Protein AF-A0A9E2A956-F1 (afdb_monomer)

Nearest PDB structures (foldseek):
  8fq9-assembly1_A  TM=7.906E-01  e=1.614E-04  Salmonella enterica subsp. enterica serovar Typhimurium
  8ju0-assembly1_A  TM=8.296E-01  e=1.662E-01  Homo sapiens
  9b1o-assembly1_A  TM=8.097E-01  e=1.939E-01  Homo sapiens
  8bvs-assembly1_A  TM=6.251E-01  e=6.592E-02  Rattus norvegicus
  8sc3-assembly1_A  TM=6.807E-01  e=2.640E-01  Homo sapiens

pLDDT: mean 85.3, std 4.68, range [61.66, 94.44]

Secondary structure (DSSP, 8-state):
-HHHHHHHHHHHHHHHHHHHS-HHHHHHHHHHHHHHHHHHHHHS-TT-HHHHHHHHHHHHHHHTTHHHHHHHHHHHHHHHHHHHHSS--HHHHHHHHHHHHHHHHHHHHHHHHHHHHHTT--TTSPPPHHHHHHHHHHHTHHHHHHHHHHHHHHHT----HHHHHHHHHHHHHHHH-

Solvent-accessible surface area (backbone atoms only — not comparable to full-atom values): 9491 Å² total; per-residue (Å²): 108,75,40,60,60,29,18,52,54,21,38,69,43,35,63,63,51,54,77,79,37,58,68,66,63,47,50,36,51,37,35,51,51,34,25,49,34,30,50,51,58,65,72,52,63,89,87,44,60,70,58,55,52,52,45,44,30,52,30,30,21,45,49,30,31,48,63,64,50,53,54,51,51,52,50,53,51,29,52,52,49,21,61,75,66,76,45,92,48,44,69,63,44,53,50,52,52,52,47,53,51,53,50,50,51,53,53,50,54,50,50,53,52,53,50,40,54,75,31,64,56,56,88,99,54,89,70,49,76,60,22,51,50,44,52,53,39,58,73,14,55,53,55,23,53,53,30,50,54,49,33,57,56,52,64,72,61,81,85,48,75,65,59,50,53,51,48,53,51,56,49,52,54,65,74,73,109

Mean predicted aligned error: 6.62 Å

Radius of gyration: 20.07 Å; Cα contacts (8 Å, |Δi|>4): 148; chains: 1; bounding box: 53×31×56 Å

Foldseek 3Di:
DLLVVLLVVLLVCLVVCVVPDWLLVLLLVLLLVLLVLLQVLLVDDPVCPVVNVVSSSSNSSSCNNNVVSVVVVLVLVQLVVCLVVVDNCSVVSVVVVVVVVVVCVVVLVVVLVVLLVVQVPDPPDDHDPSSVVSVSCSRGVVSSVVSNVVSVVSVPDDCTPVNSVVSVVVVVVVVVD

Sequence (177 aa):
SLGLMTMVGGIALTKTLCDYFEKRSLLITLTILNAITMAAFYITPPDQYWLMVLINCIGTFVIGPTPALVWAMYADCADYGEWKSGRRITALTFSSLQFAQKLGLAVGAGLAGVILGLFGFIANEIQTATSLAGIRFMFSVMPAVLAVLGAVSIFFYRIDSDTIRQFEQELQERHSA

Structure (mmCIF, N/CA/C/O backbone):
data_AF-A0A9E2A956-F1
#
_entry.id   AF-A0A9E2A956-F1
#
loop_
_atom_site.group_PDB
_atom_site.id
_atom_site.type_symbol
_atom_site.label_atom_id
_atom_site.label_alt_id
_atom_site.label_comp_id
_atom_site.label_asym_id
_atom_site.label_entity_id
_atom_site.label_seq_id
_atom_site.pdbx_PDB_ins_code
_atom_site.Cartn_x
_atom_site.Cartn_y
_atom_site.Cartn_z
_atom_site.occupancy
_atom_site.B_iso_or_equiv
_atom_site.auth_seq_id
_atom_site.auth_comp_id
_atom_site.auth_asym_id
_atom_site.auth_atom_id
_atom_site.pdbx_PDB_model_num
ATOM 1 N N . SER A 1 1 ? 11.512 18.260 -4.897 1.00 67.06 1 SER A N 1
ATOM 2 C CA . SER A 1 1 ? 11.307 17.899 -6.317 1.00 67.06 1 SER A CA 1
ATOM 3 C C . SER A 1 1 ? 9.824 18.019 -6.649 1.00 67.06 1 SER A C 1
ATOM 5 O O . SER A 1 1 ? 9.004 17.896 -5.746 1.00 67.06 1 SER A O 1
ATOM 7 N N . LEU A 1 2 ? 9.469 18.282 -7.910 1.00 76.38 2 LEU A N 1
ATOM 8 C CA . LEU A 1 2 ? 8.086 18.514 -8.371 1.00 76.38 2 LEU A CA 1
ATOM 9 C C . LEU A 1 2 ? 7.099 17.391 -7.956 1.00 76.38 2 LEU A C 1
ATOM 11 O O . LEU A 1 2 ? 5.941 17.651 -7.633 1.00 76.38 2 LEU A O 1
ATOM 15 N N . GLY A 1 3 ? 7.586 16.148 -7.860 1.00 76.81 3 GLY A N 1
ATOM 16 C CA . GLY A 1 3 ? 6.830 14.992 -7.358 1.00 76.81 3 GLY A CA 1
ATOM 17 C C . GLY A 1 3 ? 6.388 15.096 -5.887 1.00 76.81 3 GLY A C 1
ATOM 18 O O . GLY A 1 3 ? 5.292 14.675 -5.536 1.00 76.81 3 GLY A O 1
ATOM 19 N N . LEU A 1 4 ? 7.182 15.723 -5.012 1.00 79.06 4 LEU A N 1
ATOM 20 C CA . LEU A 1 4 ? 6.789 15.909 -3.606 1.00 79.06 4 LEU A CA 1
ATOM 21 C C . LEU A 1 4 ? 5.649 16.927 -3.464 1.00 79.06 4 LEU A C 1
ATOM 23 O O . LEU A 1 4 ? 4.750 16.735 -2.654 1.00 79.06 4 LEU A O 1
ATOM 27 N N . MET A 1 5 ? 5.654 17.987 -4.277 1.00 83.81 5 MET A N 1
ATOM 28 C CA . MET A 1 5 ? 4.598 19.008 -4.246 1.00 83.81 5 MET A CA 1
ATOM 29 C C . MET A 1 5 ? 3.254 18.440 -4.720 1.00 83.81 5 MET A C 1
ATOM 31 O O . MET A 1 5 ? 2.212 18.725 -4.137 1.00 83.81 5 MET A O 1
ATOM 35 N N . THR A 1 6 ? 3.283 17.583 -5.741 1.00 83.81 6 THR A N 1
ATOM 36 C CA . THR A 1 6 ? 2.087 16.886 -6.240 1.00 83.81 6 THR A CA 1
ATOM 37 C C . THR A 1 6 ? 1.581 15.834 -5.257 1.00 83.81 6 THR A C 1
ATOM 39 O O . THR A 1 6 ? 0.375 15.737 -5.055 1.00 83.81 6 THR A O 1
ATOM 42 N N . MET A 1 7 ? 2.473 15.125 -4.557 1.00 86.50 7 MET A N 1
ATOM 43 C CA . MET A 1 7 ? 2.084 14.222 -3.469 1.00 86.50 7 MET A CA 1
ATOM 44 C C . MET A 1 7 ? 1.332 14.957 -2.353 1.00 86.50 7 MET A C 1
ATOM 46 O O . MET A 1 7 ? 0.299 14.475 -1.898 1.00 86.50 7 MET A O 1
ATOM 50 N N . VAL A 1 8 ? 1.801 16.143 -1.946 1.00 86.44 8 VAL A N 1
ATOM 51 C CA . VAL A 1 8 ? 1.102 16.983 -0.955 1.00 86.44 8 VAL A CA 1
ATOM 52 C C . VAL A 1 8 ? -0.283 17.401 -1.458 1.00 86.44 8 VAL A C 1
ATOM 54 O O . VAL A 1 8 ? -1.245 17.353 -0.695 1.00 86.44 8 VAL A O 1
ATOM 57 N N . GLY A 1 9 ? -0.410 17.740 -2.745 1.00 85.06 9 GLY A N 1
ATOM 58 C CA . GLY A 1 9 ? -1.709 18.001 -3.374 1.00 85.06 9 GLY A CA 1
ATOM 59 C C . GLY A 1 9 ? -2.655 16.797 -3.306 1.00 85.06 9 GLY A C 1
ATOM 60 O O . GLY A 1 9 ? -3.821 16.953 -2.951 1.00 85.06 9 GLY A O 1
ATOM 61 N N . GLY A 1 10 ? -2.141 15.592 -3.563 1.00 83.06 10 GLY A N 1
ATOM 62 C CA . GLY A 1 10 ? -2.892 14.346 -3.402 1.00 83.06 10 GLY A CA 1
ATOM 63 C C . GLY A 1 10 ? -3.334 14.122 -1.954 1.00 83.06 10 GLY A C 1
ATOM 64 O O . GLY A 1 10 ? -4.504 13.855 -1.700 1.00 83.06 10 GLY A O 1
ATOM 65 N N . ILE A 1 11 ? -2.434 14.325 -0.986 1.00 85.56 11 ILE A N 1
ATOM 66 C CA . ILE A 1 11 ? -2.749 14.216 0.448 1.00 85.56 11 ILE A CA 1
ATOM 67 C C . ILE A 1 11 ? -3.881 15.174 0.841 1.00 85.56 11 ILE A C 1
ATOM 69 O O . ILE A 1 11 ? -4.799 14.764 1.550 1.00 85.56 11 ILE A O 1
ATOM 73 N N . ALA A 1 12 ? -3.862 16.419 0.363 1.00 86.44 12 ALA A N 1
ATOM 74 C CA . ALA A 1 12 ? -4.904 17.401 0.669 1.00 86.44 12 ALA A CA 1
ATOM 75 C C . ALA A 1 12 ? -6.301 16.963 0.184 1.00 86.44 12 ALA A C 1
ATOM 77 O O . ALA A 1 12 ? -7.302 17.262 0.832 1.00 86.44 12 ALA A O 1
ATOM 78 N N . LEU A 1 13 ? -6.370 16.203 -0.913 1.00 86.00 13 LEU A N 1
ATOM 79 C CA . LEU A 1 13 ? -7.613 15.660 -1.470 1.00 86.00 13 LEU A CA 1
ATOM 80 C C . LEU A 1 13 ? -8.125 14.403 -0.761 1.00 86.00 13 LEU A C 1
ATOM 82 O O . LEU A 1 13 ? -9.251 13.987 -1.028 1.00 86.00 13 LEU A O 1
ATOM 86 N N . THR A 1 14 ? -7.347 13.816 0.153 1.00 85.56 14 THR A N 1
ATOM 87 C CA . THR A 1 14 ? -7.724 12.582 0.863 1.00 85.56 14 THR A CA 1
ATOM 88 C C . THR A 1 14 ? -9.083 12.716 1.538 1.00 85.56 14 THR A C 1
ATOM 90 O O . THR A 1 14 ? -9.925 11.842 1.374 1.00 85.56 14 THR A O 1
ATOM 93 N N . LYS A 1 15 ? -9.320 13.821 2.261 1.00 81.31 15 LYS A N 1
ATOM 94 C CA . LYS A 1 15 ? -10.581 14.029 2.985 1.00 81.31 15 LYS A CA 1
ATOM 95 C C . LYS A 1 15 ? -11.771 14.044 2.029 1.00 81.31 15 LYS A C 1
ATOM 97 O O . LYS A 1 15 ? -12.699 13.269 2.209 1.00 81.31 15 LYS A O 1
ATOM 102 N N . THR A 1 16 ? -11.689 14.856 0.976 1.00 83.25 16 THR A N 1
ATOM 103 C CA . THR A 1 16 ? -12.740 14.947 -0.038 1.00 83.25 16 THR A CA 1
ATOM 104 C C . THR A 1 16 ? -13.008 13.587 -0.671 1.00 83.25 16 THR A C 1
ATOM 106 O O . THR A 1 16 ? -14.155 13.192 -0.792 1.00 83.25 16 THR A O 1
ATOM 109 N N . LEU A 1 17 ? -11.971 12.830 -1.041 1.00 82.81 17 LEU A N 1
ATOM 110 C CA . LEU A 1 17 ? -12.152 11.504 -1.636 1.00 82.81 17 LEU A CA 1
ATOM 111 C C . LEU A 1 17 ? -12.824 10.515 -0.671 1.00 82.81 17 LEU A C 1
ATOM 113 O O . LEU A 1 17 ? -13.686 9.754 -1.103 1.00 82.81 17 LEU A O 1
ATOM 117 N N . CYS A 1 18 ? -12.479 10.547 0.617 1.00 82.06 18 CYS A N 1
ATOM 118 C CA . CYS A 1 18 ? -13.111 9.711 1.642 1.00 82.06 18 CYS A CA 1
ATOM 119 C C . CYS A 1 18 ? -14.584 10.062 1.901 1.00 82.06 18 CYS A C 1
ATOM 121 O O . CYS A 1 18 ? -15.336 9.186 2.313 1.00 82.06 18 CYS A O 1
ATOM 123 N N . ASP A 1 19 ? -15.000 11.309 1.666 1.00 82.06 19 ASP A N 1
ATOM 124 C CA . ASP A 1 19 ? -16.397 11.725 1.847 1.00 82.06 19 ASP A CA 1
ATOM 125 C C . ASP A 1 19 ? -17.315 11.162 0.739 1.00 82.06 19 ASP A C 1
ATOM 127 O O . ASP A 1 19 ? -18.511 10.982 0.962 1.00 82.06 19 ASP A O 1
ATOM 131 N N . TYR A 1 20 ? -16.764 10.862 -0.447 1.00 81.94 20 TYR A N 1
ATOM 132 C CA . TYR A 1 20 ? -17.522 10.344 -1.599 1.00 81.94 20 TYR A CA 1
ATOM 133 C C . TYR A 1 20 ? -17.322 8.846 -1.872 1.00 81.94 20 TYR A C 1
ATOM 135 O O . TYR A 1 20 ? -18.180 8.233 -2.508 1.00 81.94 20 TYR A O 1
ATOM 143 N N . PHE A 1 21 ? -16.209 8.249 -1.438 1.00 85.69 21 PHE A N 1
ATOM 144 C CA . PHE A 1 21 ? -15.863 6.856 -1.735 1.00 85.69 21 PHE A CA 1
ATOM 145 C C . PHE A 1 21 ? -15.564 6.052 -0.471 1.00 85.69 21 PHE A C 1
ATOM 147 O O . PHE A 1 21 ? -14.893 6.523 0.445 1.00 85.69 21 PHE A O 1
ATOM 154 N N . GLU A 1 22 ? -15.962 4.778 -0.468 1.00 86.12 22 GLU A N 1
ATOM 155 C CA . GLU A 1 22 ? -15.534 3.842 0.571 1.00 86.12 22 GLU A CA 1
ATOM 156 C C . GLU A 1 22 ? -14.012 3.662 0.563 1.00 86.12 22 GLU A C 1
ATOM 158 O O . GLU A 1 22 ? -13.407 3.451 -0.496 1.00 86.12 22 GLU A O 1
ATOM 163 N N . LYS A 1 23 ? -13.405 3.643 1.759 1.00 85.81 23 LYS A N 1
ATOM 164 C CA . LYS A 1 23 ? -11.954 3.477 1.967 1.00 85.81 23 LYS A CA 1
ATOM 165 C C . LYS A 1 23 ? -11.381 2.317 1.140 1.00 85.81 23 LYS A C 1
ATOM 167 O O . LYS A 1 23 ? -10.356 2.476 0.480 1.00 85.81 23 LYS A O 1
ATOM 172 N N . ARG A 1 24 ? -12.076 1.170 1.119 1.00 86.75 24 ARG A N 1
ATOM 173 C CA . ARG A 1 24 ? -11.695 -0.028 0.349 1.00 86.75 24 ARG A CA 1
ATOM 174 C C . ARG A 1 24 ? -11.643 0.238 -1.156 1.00 86.75 24 ARG A C 1
ATOM 176 O O . ARG A 1 24 ? -10.627 -0.037 -1.790 1.00 86.75 24 ARG A O 1
ATOM 183 N N . SER A 1 25 ? -12.735 0.745 -1.729 1.00 86.44 25 SER A N 1
ATOM 184 C CA . SER A 1 25 ? -12.846 0.995 -3.173 1.00 86.44 25 SER A CA 1
ATOM 185 C C . SER A 1 25 ? -11.847 2.060 -3.632 1.00 86.44 25 SER A C 1
ATOM 187 O O . SER A 1 25 ? -11.166 1.902 -4.651 1.00 86.44 25 SER A O 1
ATOM 189 N N . LEU A 1 26 ? -11.685 3.108 -2.822 1.00 89.25 26 LEU A N 1
ATOM 190 C CA . LEU A 1 26 ? -10.729 4.177 -3.063 1.00 89.25 26 LEU A CA 1
ATOM 191 C C . LEU A 1 26 ? -9.290 3.652 -3.055 1.00 89.25 26 LEU A C 1
ATOM 193 O O . LEU A 1 26 ? -8.539 3.918 -3.991 1.00 89.25 26 LEU A O 1
ATOM 197 N N . LEU A 1 27 ? -8.913 2.847 -2.058 1.00 89.25 27 LEU A N 1
ATOM 198 C CA . LEU A 1 27 ? -7.563 2.294 -1.962 1.00 89.25 27 LEU A CA 1
ATOM 199 C C . LEU A 1 27 ? -7.237 1.349 -3.131 1.00 89.25 27 LEU A C 1
ATOM 201 O O . LEU A 1 27 ? -6.136 1.418 -3.681 1.00 89.25 27 LEU A O 1
ATOM 205 N N . ILE A 1 28 ? -8.191 0.509 -3.555 1.00 88.06 28 ILE A N 1
ATOM 206 C CA . ILE A 1 28 ? -8.037 -0.356 -4.738 1.00 88.06 28 ILE A CA 1
ATOM 207 C C . ILE A 1 28 ? -7.815 0.497 -5.990 1.00 88.06 28 ILE A C 1
ATOM 209 O O . ILE A 1 28 ? -6.870 0.254 -6.741 1.00 88.06 28 ILE A O 1
ATOM 213 N N . THR A 1 29 ? -8.642 1.525 -6.189 1.00 89.06 29 THR A N 1
ATOM 214 C CA . THR A 1 29 ? -8.562 2.409 -7.359 1.00 89.06 29 THR A CA 1
ATOM 215 C C . THR A 1 29 ? -7.229 3.150 -7.411 1.00 89.06 29 THR A C 1
ATOM 217 O O . THR A 1 29 ? -6.574 3.152 -8.451 1.00 89.06 29 THR A O 1
ATOM 220 N N . LEU A 1 30 ? -6.779 3.720 -6.289 1.00 89.38 30 LEU A N 1
ATOM 221 C CA . LEU A 1 30 ? -5.493 4.419 -6.202 1.00 89.38 30 LEU A CA 1
ATOM 222 C C . LEU A 1 30 ? -4.312 3.473 -6.454 1.00 89.38 30 LEU A C 1
ATOM 224 O O . LEU A 1 30 ? -3.382 3.823 -7.178 1.00 89.38 30 LEU A O 1
ATOM 228 N N . THR A 1 31 ? -4.366 2.253 -5.918 1.00 87.12 31 THR A N 1
ATOM 229 C CA . THR A 1 31 ? -3.302 1.254 -6.097 1.00 87.12 31 THR A CA 1
ATOM 230 C C . THR A 1 31 ? -3.212 0.779 -7.549 1.00 87.12 31 THR A C 1
ATOM 232 O O . THR A 1 31 ? -2.113 0.684 -8.098 1.00 87.12 31 THR A O 1
ATOM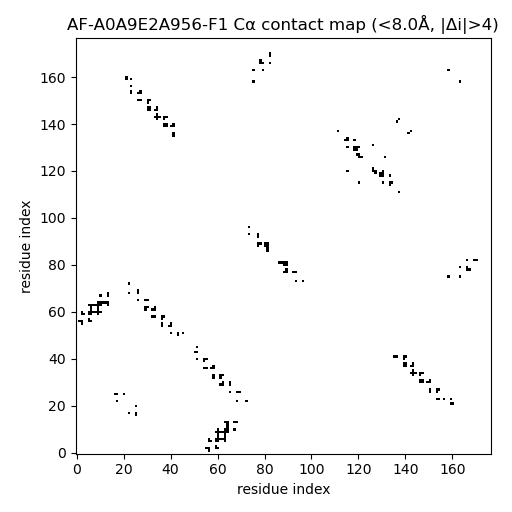 235 N N . ILE A 1 32 ? -4.352 0.535 -8.205 1.00 88.44 32 ILE A N 1
ATOM 236 C CA . ILE A 1 32 ? -4.403 0.165 -9.628 1.00 88.44 32 ILE A CA 1
ATOM 237 C C . ILE A 1 32 ? -3.940 1.329 -10.504 1.00 88.44 32 ILE A C 1
ATOM 239 O O . ILE A 1 32 ? -3.131 1.131 -11.408 1.00 88.44 32 ILE A O 1
ATOM 243 N N . LEU A 1 33 ? -4.395 2.550 -10.222 1.00 88.81 33 LEU A N 1
ATOM 244 C CA . LEU A 1 33 ? -3.981 3.734 -10.969 1.00 88.81 33 LEU A CA 1
ATOM 245 C C . LEU A 1 33 ? -2.470 3.977 -10.836 1.00 88.81 33 LEU A C 1
ATOM 247 O O . LEU A 1 33 ? -1.815 4.299 -11.824 1.00 88.81 33 LEU A O 1
ATOM 251 N N . ASN A 1 34 ? -1.894 3.726 -9.658 1.00 87.44 34 ASN A N 1
ATOM 252 C CA . ASN A 1 34 ? -0.447 3.749 -9.464 1.00 87.44 34 ASN A CA 1
ATOM 253 C C . ASN A 1 34 ? 0.280 2.626 -10.232 1.00 87.44 34 ASN A C 1
ATOM 255 O O . ASN A 1 34 ? 1.352 2.846 -10.789 1.00 87.44 34 ASN A O 1
ATOM 259 N N . ALA A 1 35 ? -0.289 1.422 -10.319 1.00 85.31 35 ALA A N 1
ATOM 260 C CA . ALA A 1 35 ? 0.283 0.363 -11.154 1.00 85.31 35 ALA A CA 1
ATOM 261 C C . ALA A 1 35 ? 0.296 0.763 -12.643 1.00 85.31 35 ALA A C 1
ATOM 263 O O . ALA A 1 35 ? 1.277 0.508 -13.345 1.00 85.31 35 ALA A O 1
ATOM 264 N N . ILE A 1 36 ? -0.751 1.451 -13.111 1.00 86.62 36 ILE A N 1
ATOM 265 C CA . ILE A 1 36 ? -0.840 1.980 -14.479 1.00 86.62 36 ILE A CA 1
ATOM 266 C C . ILE A 1 36 ? 0.216 3.064 -14.719 1.00 86.62 36 ILE A C 1
ATOM 268 O O . ILE A 1 36 ? 0.875 3.033 -15.756 1.00 86.62 36 ILE A O 1
ATOM 272 N N . THR A 1 37 ? 0.430 3.997 -13.785 1.00 85.25 37 THR A N 1
ATOM 273 C CA . THR A 1 37 ? 1.475 5.026 -13.950 1.00 85.25 37 THR A CA 1
ATOM 274 C C . THR A 1 37 ? 2.879 4.421 -13.963 1.00 85.25 37 THR A C 1
ATOM 276 O O . THR A 1 37 ? 3.707 4.845 -14.768 1.00 85.25 37 THR A O 1
ATOM 279 N N . MET A 1 38 ? 3.141 3.385 -13.159 1.00 83.00 38 MET A N 1
ATOM 280 C CA . MET A 1 38 ? 4.406 2.635 -13.198 1.00 83.00 38 MET A CA 1
ATOM 281 C C . MET A 1 38 ? 4.603 1.891 -14.528 1.00 83.00 38 MET A C 1
ATOM 283 O O . MET A 1 38 ? 5.702 1.897 -15.084 1.00 83.00 38 MET A O 1
ATOM 287 N N . ALA A 1 39 ? 3.544 1.292 -15.081 1.00 82.38 39 ALA A N 1
ATOM 288 C CA . ALA A 1 39 ? 3.589 0.651 -16.396 1.00 82.38 39 ALA A CA 1
ATOM 289 C C . ALA A 1 39 ? 3.791 1.673 -17.531 1.00 82.38 39 ALA A C 1
ATOM 291 O O . ALA A 1 39 ? 4.599 1.449 -18.431 1.00 82.38 39 ALA A O 1
ATOM 292 N N . ALA A 1 40 ? 3.125 2.828 -17.464 1.00 81.62 40 ALA A N 1
ATOM 293 C CA . ALA A 1 40 ? 3.312 3.925 -18.413 1.00 81.62 40 ALA A CA 1
ATOM 294 C C . ALA A 1 40 ? 4.749 4.470 -18.376 1.00 81.62 40 ALA A C 1
ATOM 296 O O . ALA A 1 40 ? 5.334 4.758 -19.421 1.00 81.62 40 ALA A O 1
ATOM 297 N N . PHE A 1 41 ? 5.353 4.541 -17.187 1.00 78.25 41 PHE A N 1
ATOM 298 C CA . PHE A 1 41 ? 6.751 4.935 -17.027 1.00 78.25 41 PHE A CA 1
ATOM 299 C C . PHE A 1 41 ? 7.721 3.955 -17.709 1.00 78.25 41 PHE A C 1
ATOM 301 O O . PHE A 1 41 ? 8.727 4.388 -18.260 1.00 78.25 41 PHE A O 1
ATOM 308 N N . TYR A 1 42 ? 7.409 2.653 -17.739 1.00 74.25 42 TYR A N 1
ATOM 309 C CA . TYR A 1 42 ? 8.231 1.643 -18.423 1.00 74.25 42 TYR A CA 1
ATOM 310 C C . TYR A 1 42 ? 8.235 1.792 -19.950 1.00 74.25 42 TYR A C 1
ATOM 312 O O . TYR A 1 42 ? 9.261 1.576 -20.591 1.00 74.25 42 TYR A O 1
ATOM 320 N N . ILE A 1 43 ? 7.088 2.155 -20.529 1.00 76.06 43 ILE A N 1
ATOM 321 C CA . ILE A 1 43 ? 6.903 2.277 -21.984 1.00 76.06 43 ILE A CA 1
ATOM 322 C C . ILE A 1 43 ? 7.453 3.618 -22.503 1.00 76.06 43 ILE A C 1
ATOM 324 O O . ILE A 1 43 ? 7.741 3.750 -23.691 1.00 76.06 43 ILE A O 1
ATOM 328 N N . THR A 1 44 ? 7.621 4.611 -21.625 1.00 74.94 44 THR A N 1
ATOM 329 C CA . THR A 1 44 ? 8.024 5.967 -22.012 1.00 74.94 44 THR A CA 1
ATOM 330 C C . THR A 1 44 ? 9.496 6.024 -22.451 1.00 74.94 44 THR A C 1
ATOM 332 O O . THR A 1 44 ? 10.386 5.694 -21.661 1.00 74.94 44 THR A O 1
ATOM 335 N N . PRO A 1 45 ? 9.778 6.473 -23.689 1.00 72.62 45 PRO A N 1
ATOM 336 C CA . PRO A 1 45 ? 11.136 6.640 -24.194 1.00 72.62 45 PRO A CA 1
ATOM 337 C C . PRO A 1 45 ? 11.986 7.631 -23.360 1.00 72.62 45 PRO A C 1
ATOM 339 O O . PRO A 1 45 ? 11.469 8.669 -22.935 1.00 72.62 45 PRO A O 1
ATOM 342 N N . PRO A 1 46 ? 13.289 7.360 -23.121 1.00 68.62 46 PRO A N 1
ATOM 343 C CA . PRO A 1 46 ? 14.148 8.208 -22.278 1.00 68.62 46 PRO A CA 1
ATOM 344 C C . PRO A 1 46 ? 14.424 9.618 -22.827 1.00 68.62 46 PRO A C 1
ATOM 346 O O . PRO A 1 46 ? 14.937 10.468 -22.103 1.00 68.62 46 PRO A O 1
ATOM 349 N N . ASP A 1 47 ? 14.139 9.863 -24.103 1.00 75.12 47 ASP A N 1
ATOM 350 C CA . ASP A 1 47 ? 14.323 11.137 -24.806 1.00 75.12 47 ASP A CA 1
ATOM 351 C C . ASP A 1 47 ? 13.245 12.176 -24.454 1.00 75.12 47 ASP A C 1
ATOM 353 O O . ASP A 1 47 ? 13.458 13.374 -24.645 1.00 75.12 47 ASP A O 1
ATOM 357 N N . GLN A 1 48 ? 12.116 11.758 -23.870 1.00 80.00 48 GLN A N 1
ATOM 358 C CA . GLN A 1 48 ? 11.009 12.650 -23.513 1.00 80.00 48 GLN A CA 1
ATOM 359 C C . GLN A 1 48 ? 10.979 12.993 -22.019 1.00 80.00 48 GLN A C 1
ATOM 361 O O . GLN A 1 48 ? 10.065 12.614 -21.283 1.00 80.00 48 GLN A O 1
ATOM 366 N N . TYR A 1 49 ? 11.954 13.790 -21.573 1.00 80.81 49 TYR A N 1
ATOM 367 C CA . TYR A 1 49 ? 12.079 14.212 -20.171 1.00 80.81 49 TYR A CA 1
ATOM 368 C C . TYR A 1 49 ? 10.778 14.791 -19.582 1.00 80.81 49 TYR A C 1
ATOM 370 O O . TYR A 1 49 ? 10.354 14.396 -18.496 1.00 80.81 49 TYR A O 1
ATOM 378 N N . TRP A 1 50 ? 10.097 15.689 -20.304 1.00 83.81 50 TRP A N 1
ATOM 379 C CA . TRP A 1 50 ? 8.870 16.321 -19.803 1.00 83.81 50 TRP A CA 1
ATOM 380 C C . TRP A 1 50 ? 7.698 15.350 -19.639 1.00 83.81 50 TRP A C 1
ATOM 382 O O . TRP A 1 50 ? 6.912 15.504 -18.705 1.00 83.81 50 TRP A O 1
ATOM 392 N N . LEU A 1 51 ? 7.606 14.322 -20.488 1.00 83.56 51 LEU A N 1
ATOM 393 C CA . LEU A 1 51 ? 6.580 13.290 -20.363 1.00 83.56 51 LEU A CA 1
ATOM 394 C C . LEU A 1 51 ? 6.827 12.422 -19.120 1.00 83.56 51 LEU A C 1
ATOM 396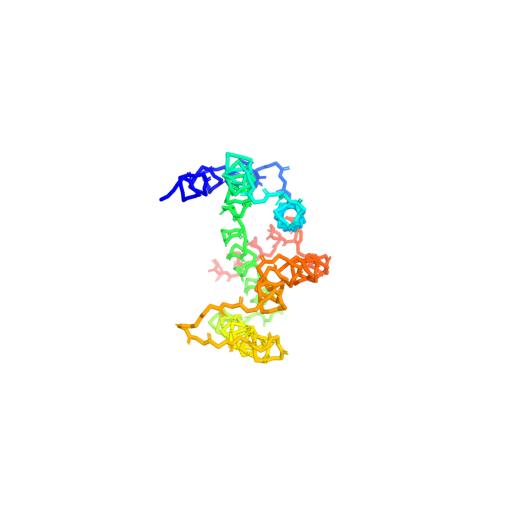 O O . LEU A 1 51 ? 5.894 12.140 -18.369 1.00 83.56 51 LEU A O 1
ATOM 400 N N . MET A 1 52 ? 8.088 12.075 -18.843 1.00 82.00 52 MET A N 1
ATOM 401 C CA . MET A 1 52 ? 8.465 11.339 -17.629 1.00 82.00 52 MET A CA 1
ATOM 402 C C . MET A 1 52 ? 8.150 12.137 -16.359 1.00 82.00 52 MET A C 1
ATOM 404 O O . MET A 1 52 ? 7.652 11.571 -15.385 1.00 82.00 52 MET A O 1
ATOM 408 N N . VAL A 1 53 ? 8.395 13.453 -16.372 1.00 84.19 53 VAL A N 1
ATOM 409 C CA . VAL A 1 53 ? 8.038 14.349 -15.260 1.00 84.19 53 VAL A CA 1
ATOM 410 C C . VAL A 1 53 ? 6.525 14.380 -15.051 1.00 84.19 53 VAL A C 1
ATOM 412 O O . VAL A 1 53 ? 6.074 14.255 -13.915 1.00 84.19 53 VAL A O 1
ATOM 415 N N . LEU A 1 54 ? 5.736 14.486 -16.124 1.00 86.12 54 LEU A N 1
ATOM 416 C CA . LEU A 1 54 ? 4.275 14.485 -16.035 1.00 86.12 54 LEU A CA 1
ATOM 417 C C . LEU A 1 54 ? 3.742 13.171 -15.444 1.00 86.12 54 LEU A C 1
ATOM 419 O O . LEU A 1 54 ? 2.950 13.200 -14.504 1.00 86.12 54 LEU A O 1
ATOM 423 N N . ILE A 1 55 ? 4.211 12.023 -15.943 1.00 85.69 55 ILE A N 1
ATOM 424 C CA . ILE A 1 55 ? 3.821 10.697 -15.432 1.00 85.69 55 ILE A CA 1
ATOM 425 C C . ILE A 1 55 ? 4.222 10.545 -13.964 1.00 85.69 55 ILE A C 1
ATOM 427 O O . ILE A 1 55 ? 3.432 10.046 -13.162 1.00 85.69 55 ILE A O 1
ATOM 431 N N . ASN A 1 56 ? 5.419 11.009 -13.590 1.00 85.94 56 ASN A N 1
ATOM 432 C CA . ASN A 1 56 ? 5.867 10.990 -12.202 1.00 85.94 56 ASN A CA 1
ATOM 433 C C . ASN A 1 56 ? 4.952 11.833 -11.308 1.00 85.94 56 ASN A C 1
ATOM 435 O O . ASN A 1 56 ? 4.521 11.337 -10.275 1.00 85.94 56 ASN A O 1
ATOM 439 N N . CYS A 1 57 ? 4.596 13.048 -11.734 1.00 86.69 57 CYS A N 1
ATOM 440 C CA . CYS A 1 57 ? 3.674 13.926 -11.017 1.00 86.69 57 CYS A CA 1
ATOM 441 C C . CYS A 1 57 ? 2.285 13.306 -10.830 1.00 86.69 57 CYS A C 1
ATOM 443 O O . CYS A 1 57 ? 1.709 13.417 -9.748 1.00 86.69 57 CYS A O 1
ATOM 445 N N . ILE A 1 58 ? 1.751 12.639 -11.856 1.00 87.19 58 ILE A N 1
ATOM 446 C CA . ILE A 1 58 ? 0.476 11.918 -11.753 1.00 87.19 58 ILE A CA 1
ATOM 447 C C . ILE A 1 58 ? 0.621 10.753 -10.766 1.00 87.19 58 ILE A C 1
ATOM 449 O O . ILE A 1 58 ? -0.203 10.604 -9.868 1.00 87.19 58 ILE A O 1
ATOM 453 N N . GLY A 1 59 ? 1.689 9.959 -10.874 1.00 85.75 59 GLY A N 1
ATOM 454 C CA . GLY A 1 59 ? 1.942 8.834 -9.972 1.00 85.75 59 GLY A CA 1
ATOM 455 C C . GLY A 1 59 ? 2.066 9.257 -8.506 1.00 85.75 59 GLY A C 1
ATOM 456 O O . GLY A 1 59 ? 1.407 8.684 -7.640 1.00 85.75 59 GLY A O 1
ATOM 457 N N . THR A 1 60 ? 2.846 10.300 -8.215 1.00 86.56 60 THR A N 1
ATOM 458 C CA . THR A 1 60 ? 3.034 10.803 -6.845 1.00 86.56 60 THR A CA 1
ATOM 459 C C . THR A 1 60 ? 1.774 11.442 -6.276 1.00 86.56 60 THR A C 1
ATOM 461 O O . THR A 1 60 ? 1.517 11.311 -5.081 1.00 86.56 60 THR A O 1
ATOM 464 N N . PHE A 1 61 ? 0.957 12.083 -7.113 1.00 87.69 61 PHE A N 1
ATOM 465 C CA . PHE A 1 61 ? -0.353 12.595 -6.716 1.00 87.69 61 PHE A CA 1
ATOM 466 C C . PHE A 1 61 ? -1.313 11.466 -6.316 1.00 87.69 61 PHE A C 1
ATOM 468 O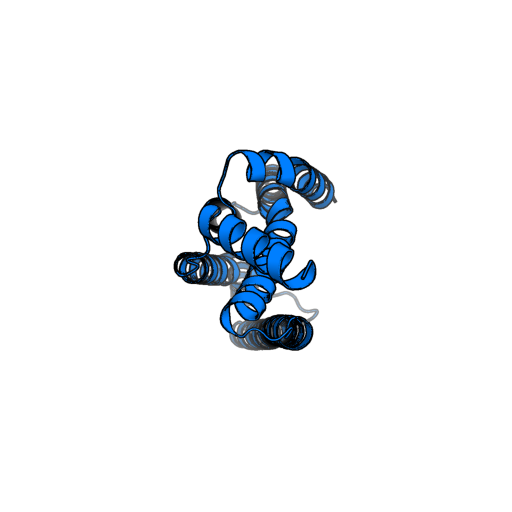 O . PHE A 1 61 ? -1.955 11.545 -5.272 1.00 87.69 61 PHE A O 1
ATOM 475 N N . VAL A 1 62 ? -1.360 10.385 -7.099 1.00 86.50 62 VAL A N 1
ATOM 476 C CA . VAL A 1 62 ? -2.214 9.210 -6.843 1.00 86.50 62 VAL A CA 1
ATOM 477 C C . VAL A 1 62 ? -1.771 8.439 -5.598 1.00 86.50 62 VAL A C 1
ATOM 479 O O . VAL A 1 62 ? -2.605 7.958 -4.834 1.00 86.50 62 VAL A O 1
ATOM 482 N N . ILE A 1 63 ? -0.464 8.349 -5.346 1.00 85.31 63 ILE A N 1
ATOM 483 C CA . ILE A 1 63 ? 0.062 7.720 -4.127 1.00 85.31 63 ILE A CA 1
ATOM 484 C C . ILE A 1 63 ? -0.228 8.551 -2.872 1.00 85.31 63 ILE A C 1
ATOM 486 O O . ILE A 1 63 ? -0.351 7.974 -1.795 1.00 85.31 63 ILE A O 1
ATOM 490 N N . GLY A 1 64 ? -0.373 9.874 -2.991 1.00 86.69 64 GLY A N 1
ATOM 491 C CA . GLY A 1 64 ? -0.521 10.798 -1.861 1.00 86.69 64 GLY A CA 1
ATOM 492 C C . GLY A 1 64 ? -1.547 10.370 -0.798 1.00 86.69 64 GLY A C 1
ATOM 493 O O . GLY A 1 64 ? -1.167 10.265 0.367 1.00 86.69 64 GLY A O 1
ATOM 494 N N . PRO A 1 65 ? -2.811 10.067 -1.154 1.00 89.00 65 PRO A N 1
ATOM 495 C CA . PRO A 1 65 ? -3.834 9.640 -0.190 1.00 89.00 65 PRO A CA 1
ATOM 496 C C . PRO A 1 65 ? -3.618 8.246 0.423 1.00 89.00 65 PRO A C 1
ATOM 498 O O . PRO A 1 65 ? -4.189 7.925 1.467 1.00 89.00 65 PRO A O 1
ATOM 501 N N . THR A 1 66 ? -2.812 7.396 -0.218 1.00 88.50 66 THR A N 1
ATOM 502 C CA . THR A 1 66 ? -2.699 5.960 0.098 1.00 88.50 66 THR A CA 1
ATOM 503 C C . THR A 1 66 ? -2.234 5.700 1.541 1.00 88.50 66 THR A C 1
ATOM 505 O O . THR A 1 66 ? -2.889 4.916 2.227 1.00 88.50 66 THR A O 1
ATOM 508 N N . PRO A 1 67 ? -1.177 6.355 2.073 1.00 87.56 67 PRO A N 1
ATOM 509 C CA . PRO A 1 67 ? -0.743 6.134 3.452 1.00 87.56 67 PRO A CA 1
ATOM 510 C C . PRO A 1 67 ? -1.822 6.472 4.481 1.00 87.56 67 PRO A C 1
ATOM 512 O O . PRO A 1 67 ? -2.025 5.709 5.419 1.00 87.56 67 PRO A O 1
ATOM 515 N N . ALA A 1 68 ? -2.534 7.588 4.302 1.00 87.75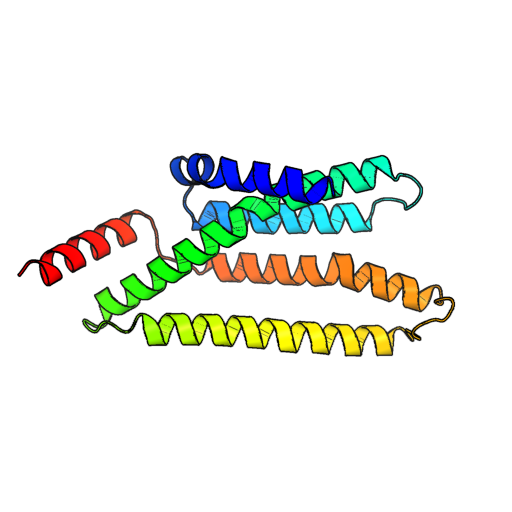 68 ALA A N 1
ATOM 516 C CA . ALA A 1 68 ? -3.585 8.009 5.226 1.00 87.75 68 ALA A CA 1
ATOM 517 C C . ALA A 1 68 ? -4.742 6.998 5.265 1.00 87.75 68 ALA A C 1
ATOM 519 O O . ALA A 1 68 ? -5.215 6.644 6.344 1.00 87.75 68 ALA A O 1
ATOM 520 N N . LEU A 1 69 ? -5.139 6.477 4.100 1.00 89.00 69 LEU A N 1
ATOM 521 C CA . LEU A 1 69 ? -6.152 5.426 3.990 1.00 89.00 69 LEU A CA 1
ATOM 522 C C . LEU A 1 69 ? -5.718 4.125 4.667 1.00 89.00 69 LEU A C 1
ATOM 524 O O . LEU A 1 69 ? -6.493 3.543 5.420 1.00 89.00 69 LEU A O 1
ATOM 528 N N . VAL A 1 70 ? -4.479 3.687 4.439 1.00 89.38 70 VAL A N 1
ATOM 529 C CA . VAL A 1 70 ? -3.942 2.456 5.041 1.00 89.38 70 VAL A CA 1
ATOM 530 C C . VAL A 1 70 ? -3.909 2.561 6.566 1.00 89.38 70 VAL A C 1
ATOM 532 O O . VAL A 1 70 ? -4.343 1.635 7.247 1.00 89.38 70 VAL A O 1
ATOM 535 N N . TRP A 1 71 ? -3.462 3.695 7.113 1.00 89.12 71 TRP A N 1
ATOM 536 C CA . TRP A 1 71 ? -3.469 3.920 8.562 1.00 89.12 71 TRP A CA 1
ATOM 537 C C . TRP A 1 71 ? -4.882 3.944 9.148 1.00 89.12 71 TRP A C 1
ATOM 539 O O . TRP A 1 71 ? -5.097 3.361 10.209 1.00 89.12 71 TRP A O 1
ATOM 549 N N . ALA A 1 72 ? -5.848 4.557 8.456 1.00 89.25 72 ALA A N 1
ATOM 550 C CA . ALA A 1 72 ? -7.248 4.519 8.871 1.00 89.25 72 ALA A CA 1
ATOM 551 C C . ALA A 1 72 ? -7.784 3.077 8.900 1.00 89.25 72 ALA A C 1
ATOM 553 O O . ALA A 1 72 ? -8.360 2.662 9.896 1.00 89.25 72 ALA A O 1
ATOM 554 N N . MET A 1 73 ? -7.507 2.279 7.865 1.00 89.69 73 MET A N 1
ATOM 555 C CA . MET A 1 73 ? -7.920 0.870 7.816 1.00 89.69 73 MET A CA 1
ATOM 556 C C . MET A 1 73 ? -7.230 0.003 8.880 1.00 89.69 73 MET A C 1
ATOM 558 O O . MET A 1 73 ? -7.817 -0.968 9.353 1.00 89.69 73 MET A O 1
ATOM 562 N N . TYR A 1 74 ? -5.993 0.326 9.271 1.00 89.50 7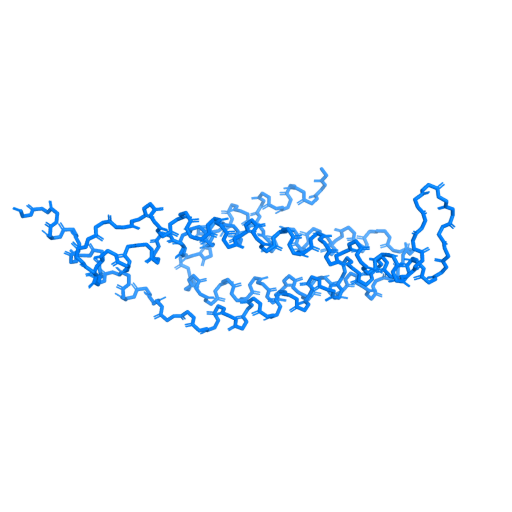4 TYR A N 1
ATOM 563 C CA . TYR A 1 74 ? -5.309 -0.342 10.384 1.00 89.50 74 TYR A CA 1
ATOM 564 C C . TYR A 1 74 ? -5.984 -0.063 11.727 1.00 89.50 74 TYR A C 1
ATOM 566 O O . TYR A 1 74 ? -6.111 -0.989 12.529 1.00 89.50 74 TYR A O 1
ATOM 574 N N . ALA A 1 75 ? -6.432 1.175 11.953 1.00 88.56 75 ALA A N 1
ATOM 575 C CA . ALA A 1 75 ? -7.238 1.517 13.121 1.00 88.56 75 ALA A CA 1
ATOM 576 C C . ALA A 1 75 ? -8.575 0.760 13.099 1.00 88.56 75 ALA A C 1
ATOM 578 O O . ALA A 1 75 ? -8.859 0.038 14.050 1.00 88.56 75 ALA A O 1
ATOM 579 N N . ASP A 1 76 ? -9.291 0.781 11.966 1.00 89.94 76 ASP A N 1
ATOM 580 C CA . ASP A 1 76 ? -10.560 0.056 11.795 1.00 89.94 76 ASP A CA 1
ATOM 581 C C . ASP A 1 76 ? -10.404 -1.451 12.116 1.00 89.94 76 ASP A C 1
ATOM 583 O O . ASP A 1 76 ? -11.248 -2.058 12.773 1.00 89.94 76 ASP A O 1
ATOM 587 N N . CYS A 1 77 ? -9.294 -2.077 11.699 1.00 88.56 77 CYS A N 1
ATOM 588 C CA . CYS A 1 77 ? -8.980 -3.474 12.028 1.00 88.56 77 CYS A CA 1
ATOM 589 C C . CYS A 1 77 ? -8.715 -3.706 13.522 1.00 88.56 77 CYS A C 1
ATOM 591 O O . CYS A 1 77 ? -9.083 -4.756 14.057 1.00 88.56 77 CYS A O 1
ATOM 593 N N . ALA A 1 78 ? -8.029 -2.773 14.183 1.00 88.94 78 ALA A N 1
ATOM 594 C CA . ALA A 1 78 ? -7.737 -2.867 15.609 1.00 88.94 78 ALA A CA 1
ATOM 595 C C . ALA A 1 78 ? -9.024 -2.751 16.439 1.00 88.94 78 ALA A C 1
ATOM 597 O O . ALA A 1 78 ? -9.231 -3.560 17.348 1.00 88.94 78 ALA A O 1
ATOM 598 N N . ASP A 1 79 ? -9.904 -1.823 16.067 1.00 89.00 79 ASP A N 1
ATOM 599 C CA . ASP A 1 79 ? -11.195 -1.601 16.722 1.00 89.00 79 ASP A CA 1
ATOM 600 C C . ASP A 1 79 ? -12.152 -2.773 16.473 1.00 89.00 79 ASP A C 1
ATOM 602 O O . ASP A 1 79 ? -12.757 -3.293 17.412 1.00 89.00 79 ASP A O 1
ATOM 606 N N . TYR A 1 80 ? -12.193 -3.308 15.248 1.00 88.88 80 TYR A N 1
ATOM 607 C CA . TYR A 1 80 ? -12.930 -4.539 14.939 1.00 88.88 80 TYR A CA 1
ATOM 608 C C . TYR A 1 80 ? -12.458 -5.735 15.789 1.00 88.88 80 TYR A C 1
ATOM 610 O O . TYR A 1 80 ? -13.262 -6.550 16.257 1.00 88.88 80 TYR A O 1
ATOM 618 N N . GLY A 1 81 ? -11.146 -5.848 16.019 1.00 87.62 81 GLY A N 1
ATOM 619 C CA . GLY A 1 81 ? -10.561 -6.869 16.888 1.00 87.62 81 GLY A CA 1
ATOM 620 C C . GLY A 1 81 ? -10.983 -6.721 18.352 1.00 87.62 81 GLY A C 1
ATOM 621 O O . GLY A 1 81 ? -11.314 -7.720 19.000 1.00 87.62 81 GLY A O 1
ATOM 622 N N . GLU A 1 82 ? -11.014 -5.492 18.871 1.00 89.31 82 GLU A N 1
ATOM 623 C CA . GLU A 1 82 ? -11.514 -5.192 20.219 1.00 89.31 82 GLU A CA 1
ATOM 624 C C . GLU A 1 82 ? -13.007 -5.511 20.340 1.00 89.31 82 GLU A C 1
ATOM 626 O O . GLU A 1 82 ? -13.404 -6.219 21.266 1.00 89.31 82 GLU A O 1
ATOM 631 N N . TRP A 1 83 ? -13.817 -5.087 19.368 1.00 88.25 83 TRP A N 1
ATOM 632 C CA . TRP A 1 83 ? -15.260 -5.330 19.343 1.00 88.25 83 TRP A CA 1
ATOM 633 C C . TRP A 1 83 ? -15.607 -6.821 19.426 1.00 88.25 83 TRP A C 1
ATOM 635 O O . TRP A 1 83 ? -16.437 -7.225 20.248 1.00 88.25 83 TRP A O 1
ATOM 645 N N . LYS A 1 84 ? -14.918 -7.650 18.629 1.00 87.00 84 LYS A N 1
ATOM 646 C CA . LYS A 1 84 ? -15.153 -9.099 18.553 1.00 87.00 84 LYS A CA 1
ATOM 647 C C . LYS A 1 84 ? -14.586 -9.878 19.741 1.00 87.00 84 LYS A C 1
ATOM 649 O O . LYS A 1 84 ? -15.162 -10.888 20.135 1.00 87.00 84 LYS A O 1
ATOM 654 N N . SER A 1 85 ? -13.440 -9.460 20.280 1.00 85.69 85 SER A N 1
ATOM 655 C CA . SER A 1 85 ? -12.771 -10.174 21.381 1.00 85.69 85 SER A CA 1
ATOM 656 C C . SER A 1 85 ? -13.164 -9.674 22.773 1.00 85.69 85 SER A C 1
ATOM 658 O O . SER A 1 85 ? -12.869 -10.345 23.762 1.00 85.69 85 SER A O 1
ATOM 660 N N . GLY A 1 86 ? -13.781 -8.493 22.869 1.00 81.81 86 GLY A N 1
ATOM 661 C CA . GLY A 1 86 ? -14.079 -7.811 24.130 1.00 81.81 86 GLY A CA 1
ATOM 662 C C . GLY A 1 86 ? -12.834 -7.359 24.902 1.00 81.81 86 GLY A C 1
ATOM 663 O O . GLY A 1 86 ? -12.951 -6.903 26.037 1.00 81.81 86 GLY A O 1
ATOM 664 N N . ARG A 1 87 ? -11.631 -7.505 24.328 1.00 83.81 87 ARG A N 1
ATOM 665 C CA . ARG A 1 87 ? -10.357 -7.146 24.958 1.00 83.81 87 ARG A CA 1
ATOM 666 C C . ARG A 1 87 ? -9.633 -6.131 24.093 1.00 83.81 87 ARG A C 1
ATOM 668 O O . ARG A 1 87 ? -9.403 -6.361 22.909 1.00 83.81 87 ARG A O 1
ATOM 675 N N . ARG A 1 88 ? -9.173 -5.051 24.718 1.00 83.06 88 ARG A N 1
ATOM 676 C CA . ARG A 1 88 ? -8.358 -4.032 24.057 1.00 83.06 88 ARG A CA 1
ATOM 677 C C . ARG A 1 88 ? -6.972 -4.585 23.723 1.00 83.06 88 ARG A C 1
ATOM 679 O O . ARG A 1 88 ? -6.073 -4.603 24.560 1.00 83.06 88 ARG A O 1
ATOM 686 N N . ILE A 1 89 ? -6.814 -5.063 22.491 1.00 82.88 89 ILE A N 1
ATOM 687 C CA . ILE A 1 89 ? -5.574 -5.653 21.946 1.00 82.88 89 ILE A CA 1
ATOM 688 C C . ILE A 1 89 ? -4.984 -4.811 20.806 1.00 82.88 89 ILE A C 1
ATOM 690 O O . ILE A 1 89 ? -4.255 -5.313 19.946 1.00 82.88 89 ILE A O 1
ATOM 694 N N . THR A 1 90 ? -5.271 -3.510 20.811 1.00 86.69 90 THR A N 1
ATOM 695 C CA . THR A 1 90 ? -4.809 -2.546 19.803 1.00 86.69 90 THR A CA 1
ATOM 696 C C . THR A 1 90 ? -3.287 -2.581 19.642 1.00 86.69 90 THR A C 1
ATOM 698 O O . THR A 1 90 ? -2.793 -2.737 18.530 1.00 86.69 90 THR A O 1
ATOM 701 N N . ALA A 1 91 ? -2.526 -2.556 20.742 1.00 87.25 91 ALA A N 1
ATOM 702 C CA . ALA A 1 91 ? -1.060 -2.596 20.705 1.00 87.25 91 ALA A CA 1
ATOM 703 C C . ALA A 1 91 ? -0.499 -3.877 20.060 1.00 87.25 91 ALA A C 1
ATOM 705 O O . ALA A 1 91 ? 0.467 -3.818 19.295 1.00 87.25 91 ALA A O 1
ATOM 706 N N . LEU A 1 92 ? -1.111 -5.035 20.328 1.00 88.44 92 LEU A N 1
ATOM 707 C CA . LEU A 1 92 ? -0.721 -6.305 19.706 1.00 88.44 92 LEU A CA 1
ATOM 708 C C . LEU A 1 92 ? -1.038 -6.312 18.201 1.00 88.44 92 LEU A C 1
ATOM 710 O O . LEU A 1 92 ? -0.245 -6.798 17.395 1.00 88.44 92 LEU A O 1
ATOM 714 N N . THR A 1 93 ? -2.164 -5.716 17.813 1.00 87.25 93 THR A N 1
ATOM 715 C CA . THR A 1 93 ? -2.570 -5.598 16.406 1.00 87.25 93 THR A CA 1
ATOM 716 C C . THR A 1 93 ? -1.626 -4.670 15.641 1.00 87.25 93 THR A C 1
ATOM 718 O O . THR A 1 93 ? -1.051 -5.071 14.631 1.00 87.25 93 THR A O 1
ATOM 721 N N . PHE A 1 94 ? -1.367 -3.466 16.160 1.00 88.75 94 PHE A N 1
ATOM 722 C CA . PHE A 1 94 ? -0.451 -2.504 15.542 1.00 88.75 94 PHE A CA 1
ATOM 723 C C . PHE A 1 94 ? 0.990 -3.019 15.473 1.00 88.75 94 PHE A C 1
ATOM 725 O O . PHE A 1 94 ? 1.655 -2.835 14.456 1.00 88.75 94 PHE A O 1
ATOM 732 N N . SER A 1 95 ? 1.479 -3.700 16.515 1.00 92.44 95 SER A N 1
ATOM 733 C CA . SER A 1 95 ? 2.815 -4.313 16.475 1.00 92.44 95 SER A CA 1
ATOM 734 C C . SER A 1 95 ? 2.909 -5.425 15.430 1.00 92.44 95 SER A C 1
ATOM 736 O O . SER A 1 95 ? 3.900 -5.473 14.702 1.00 92.44 95 SER A O 1
ATOM 738 N N . SER A 1 96 ? 1.873 -6.256 15.286 1.00 91.94 96 SER A N 1
ATOM 739 C CA . SER A 1 96 ? 1.816 -7.299 14.252 1.00 91.94 96 SER A CA 1
ATOM 740 C C . SER A 1 96 ? 1.805 -6.704 12.839 1.00 91.94 96 SER A C 1
ATOM 742 O O . SER A 1 96 ? 2.556 -7.156 11.974 1.00 91.94 96 SER A O 1
ATOM 744 N N . LEU A 1 97 ? 1.022 -5.642 12.617 1.00 90.12 97 LEU A N 1
ATOM 745 C CA . LEU A 1 97 ? 0.974 -4.908 11.347 1.00 90.12 97 LEU A CA 1
ATOM 746 C C . LEU A 1 97 ? 2.331 -4.267 11.012 1.00 90.12 97 LEU A C 1
ATOM 748 O O . LEU A 1 97 ? 2.847 -4.438 9.906 1.00 90.12 97 LEU A O 1
ATOM 752 N N . GLN A 1 98 ? 2.961 -3.597 11.981 1.00 90.81 98 GLN A N 1
ATOM 753 C CA . GLN A 1 98 ? 4.270 -2.965 11.792 1.00 90.81 98 GLN A CA 1
ATOM 754 C C . GLN A 1 98 ? 5.383 -3.996 11.564 1.00 90.81 98 GLN A C 1
ATOM 756 O O . GLN A 1 98 ? 6.313 -3.751 10.790 1.00 90.81 98 GLN A O 1
ATOM 761 N N . PHE A 1 99 ? 5.306 -5.151 12.227 1.00 93.75 99 PHE A N 1
ATOM 762 C CA . PHE A 1 99 ? 6.217 -6.267 11.994 1.00 93.75 99 PHE A CA 1
ATOM 763 C C . PHE A 1 99 ? 6.083 -6.793 10.563 1.00 93.75 99 PHE A C 1
ATOM 765 O O . PHE A 1 99 ? 7.092 -6.890 9.867 1.00 93.75 99 PHE A O 1
ATOM 772 N N . ALA A 1 100 ? 4.857 -7.044 10.092 1.00 91.69 100 ALA A N 1
ATOM 773 C CA . ALA A 1 100 ? 4.602 -7.477 8.719 1.00 91.69 100 ALA A CA 1
ATOM 774 C C . ALA A 1 100 ? 5.126 -6.460 7.689 1.00 91.69 100 ALA A C 1
ATOM 776 O O . ALA A 1 100 ? 5.768 -6.847 6.713 1.00 91.69 100 ALA A O 1
ATOM 777 N N . GLN A 1 101 ? 4.945 -5.159 7.940 1.00 90.94 101 GLN A N 1
ATOM 778 C CA . GLN A 1 101 ? 5.483 -4.099 7.085 1.00 90.94 101 GLN A CA 1
ATOM 779 C C . GLN A 1 101 ? 7.017 -4.126 7.025 1.00 90.94 101 GLN A C 1
ATOM 781 O O . GLN A 1 101 ? 7.596 -4.080 5.938 1.00 90.94 101 GLN A O 1
ATOM 786 N N . LYS A 1 102 ? 7.694 -4.215 8.176 1.00 93.00 102 LYS A N 1
ATOM 787 C CA . LYS A 1 102 ? 9.165 -4.288 8.232 1.00 93.00 102 LYS A CA 1
ATOM 788 C C . LYS A 1 102 ? 9.701 -5.557 7.578 1.00 93.00 102 LYS A C 1
ATOM 790 O O . LYS A 1 102 ? 10.708 -5.494 6.877 1.00 93.00 102 LYS A O 1
ATOM 795 N N . LEU A 1 103 ? 9.025 -6.684 7.779 1.00 94.44 103 LEU A N 1
ATOM 796 C CA . LEU A 1 103 ? 9.367 -7.944 7.133 1.00 94.44 103 LEU A CA 1
ATOM 797 C C . LEU A 1 103 ? 9.236 -7.826 5.610 1.00 94.44 103 LEU A C 1
ATOM 799 O O . LEU A 1 103 ? 10.163 -8.194 4.896 1.00 94.44 103 LEU A O 1
ATOM 803 N N . GLY A 1 104 ? 8.142 -7.242 5.114 1.00 90.00 104 GLY A N 1
ATOM 804 C CA . GLY A 1 104 ? 7.942 -6.986 3.687 1.00 90.00 104 GLY A CA 1
ATOM 805 C C . GLY A 1 104 ? 9.027 -6.089 3.087 1.00 90.00 104 GLY A C 1
ATOM 806 O O . GLY A 1 104 ? 9.554 -6.393 2.021 1.00 90.00 104 GLY A O 1
ATOM 807 N N . LEU A 1 105 ? 9.427 -5.032 3.801 1.00 90.75 105 LEU A N 1
ATOM 808 C CA . LEU A 1 105 ? 10.545 -4.165 3.408 1.00 90.75 105 LEU A CA 1
ATOM 809 C C . LEU A 1 105 ? 11.877 -4.927 3.349 1.00 90.75 105 LEU A C 1
ATOM 811 O O . LEU A 1 105 ? 12.620 -4.774 2.383 1.00 90.75 105 LEU A O 1
ATOM 815 N N . ALA A 1 106 ? 12.172 -5.763 4.349 1.00 93.12 106 ALA A N 1
ATOM 816 C CA . ALA A 1 106 ? 13.399 -6.557 4.390 1.00 93.12 106 ALA A CA 1
ATOM 817 C C . ALA A 1 106 ? 13.455 -7.584 3.249 1.00 93.12 106 ALA A C 1
ATOM 819 O O . ALA A 1 106 ? 14.465 -7.685 2.553 1.00 93.12 106 ALA A O 1
ATOM 820 N N . VAL A 1 107 ? 12.353 -8.302 3.018 1.00 92.56 107 VAL A N 1
ATOM 821 C CA . VAL A 1 107 ? 12.229 -9.263 1.915 1.00 92.56 107 VAL A CA 1
ATOM 822 C C . VAL A 1 107 ? 12.330 -8.547 0.567 1.00 92.56 107 VAL A C 1
ATOM 824 O O . VAL A 1 107 ? 13.076 -8.993 -0.298 1.00 92.56 107 VAL A O 1
ATOM 827 N N . GLY A 1 108 ? 11.650 -7.410 0.395 1.00 88.69 108 GLY A N 1
ATOM 828 C CA . GLY A 1 108 ? 11.695 -6.617 -0.836 1.00 88.69 108 GLY A CA 1
ATOM 829 C C . GLY A 1 108 ? 13.096 -6.091 -1.153 1.00 88.69 108 GLY A C 1
ATOM 830 O O . GLY A 1 108 ? 13.560 -6.225 -2.284 1.00 88.69 108 GLY A O 1
ATOM 831 N N . ALA A 1 109 ? 13.803 -5.557 -0.154 1.00 87.62 109 ALA A N 1
ATOM 832 C CA . ALA A 1 109 ? 15.184 -5.106 -0.311 1.00 87.62 109 ALA A CA 1
ATOM 833 C C . ALA A 1 109 ? 16.138 -6.269 -0.639 1.00 87.62 109 ALA A C 1
ATOM 835 O O . ALA A 1 109 ? 16.991 -6.138 -1.518 1.00 87.62 109 ALA A O 1
ATOM 836 N N . GLY A 1 110 ? 15.967 -7.422 0.018 1.00 90.44 110 GLY A N 1
ATOM 837 C CA . GLY A 1 110 ? 16.746 -8.628 -0.267 1.00 90.44 110 GLY A CA 1
ATOM 838 C C . GLY A 1 110 ? 16.532 -9.142 -1.692 1.00 90.44 110 GLY A C 1
ATOM 839 O O . GLY A 1 110 ? 17.500 -9.392 -2.409 1.00 90.44 110 GLY A O 1
ATOM 840 N N . LEU A 1 111 ? 15.274 -9.231 -2.136 1.00 88.81 111 LEU A N 1
ATOM 841 C CA . LEU A 1 111 ? 14.922 -9.636 -3.500 1.00 88.81 111 LEU A CA 1
ATOM 842 C C . LEU A 1 111 ? 15.488 -8.673 -4.546 1.00 88.81 111 LEU A C 1
ATOM 844 O O . LEU A 1 111 ? 16.054 -9.128 -5.538 1.00 88.81 111 LEU A O 1
ATOM 848 N N . ALA A 1 112 ? 15.403 -7.361 -4.310 1.00 87.06 112 ALA A N 1
ATOM 849 C CA . ALA A 1 112 ? 15.999 -6.368 -5.201 1.00 87.06 112 ALA A CA 1
ATOM 850 C C . ALA A 1 112 ? 17.515 -6.585 -5.361 1.00 87.06 112 ALA A C 1
ATOM 852 O O . ALA A 1 112 ? 18.025 -6.543 -6.480 1.00 87.06 112 ALA A O 1
ATOM 853 N N . GLY A 1 113 ? 18.227 -6.891 -4.271 1.00 86.25 113 GLY A N 1
ATOM 854 C CA . GLY A 1 113 ? 19.657 -7.210 -4.306 1.00 86.25 113 GLY A CA 1
ATOM 855 C C . GLY A 1 113 ? 19.979 -8.474 -5.110 1.00 86.25 113 GLY A C 1
ATOM 856 O O . GLY A 1 113 ? 20.874 -8.452 -5.955 1.00 86.25 113 GLY A O 1
ATOM 857 N N . VAL A 1 114 ? 19.224 -9.559 -4.901 1.00 87.94 114 VAL A N 1
ATOM 858 C CA . VAL A 1 114 ? 19.393 -10.816 -5.657 1.00 87.94 114 VAL A CA 1
ATOM 859 C C . VAL A 1 114 ? 19.180 -10.583 -7.149 1.00 87.94 114 VAL A C 1
ATOM 861 O O . VAL A 1 114 ? 19.973 -11.045 -7.967 1.00 87.94 114 VAL A O 1
ATOM 864 N N . ILE A 1 115 ? 18.138 -9.837 -7.514 1.00 86.38 115 ILE A N 1
ATOM 865 C CA . ILE A 1 115 ? 17.816 -9.596 -8.919 1.00 86.38 115 ILE A CA 1
ATOM 866 C C . ILE A 1 115 ? 18.880 -8.715 -9.575 1.00 86.38 115 ILE A C 1
ATOM 868 O O . ILE A 1 115 ? 19.346 -9.046 -10.661 1.00 86.38 115 ILE A O 1
ATOM 872 N N . LEU A 1 116 ? 19.350 -7.659 -8.909 1.00 85.25 116 LEU A N 1
ATOM 873 C CA . LEU A 1 116 ? 20.476 -6.865 -9.414 1.00 85.25 116 LEU A CA 1
ATOM 874 C C . LEU A 1 116 ? 21.725 -7.730 -9.654 1.00 85.25 116 LEU A C 1
ATOM 876 O O . LEU A 1 116 ? 22.358 -7.600 -10.702 1.00 85.25 116 LEU A O 1
ATOM 880 N N . GLY A 1 117 ? 22.028 -8.659 -8.743 1.00 83.88 117 GLY A N 1
ATOM 881 C CA . GLY A 1 117 ? 23.110 -9.631 -8.921 1.00 83.88 117 GLY A CA 1
ATOM 882 C C . GLY A 1 117 ? 22.917 -10.537 -10.144 1.00 83.88 117 GLY A C 1
ATOM 883 O O . GLY A 1 117 ? 23.852 -10.720 -10.920 1.00 83.88 117 GLY A O 1
ATOM 884 N N . LEU A 1 118 ? 21.700 -11.046 -10.371 1.00 85.31 118 LEU A N 1
ATOM 885 C CA . LEU A 1 118 ? 21.368 -11.883 -11.538 1.00 85.31 118 LEU A CA 1
ATOM 886 C C . LEU A 1 118 ? 21.511 -11.136 -12.872 1.00 85.31 118 LEU A C 1
ATOM 888 O O . LEU A 1 118 ? 21.922 -11.728 -13.866 1.00 85.31 118 LEU A O 1
ATOM 892 N N . PHE A 1 119 ? 21.206 -9.838 -12.898 1.00 84.44 119 PHE A N 1
ATOM 893 C CA . PHE A 1 119 ? 21.390 -8.981 -14.075 1.00 84.44 119 PHE A CA 1
ATOM 894 C C . PHE A 1 119 ? 22.827 -8.438 -14.216 1.00 84.44 119 PHE A C 1
ATOM 896 O O . PHE A 1 119 ? 23.087 -7.569 -15.055 1.00 84.44 119 PHE A O 1
ATOM 903 N N . GLY A 1 120 ? 23.772 -8.940 -13.413 1.00 82.62 120 GLY A N 1
ATOM 904 C CA . GLY A 1 120 ? 25.189 -8.589 -13.497 1.00 82.62 120 GLY A CA 1
ATOM 905 C C . GLY A 1 120 ? 25.478 -7.135 -13.131 1.00 82.62 120 GLY A C 1
ATOM 906 O O . GLY A 1 120 ? 26.372 -6.532 -13.716 1.00 82.62 120 GLY A O 1
ATOM 907 N N . PHE A 1 121 ? 24.695 -6.5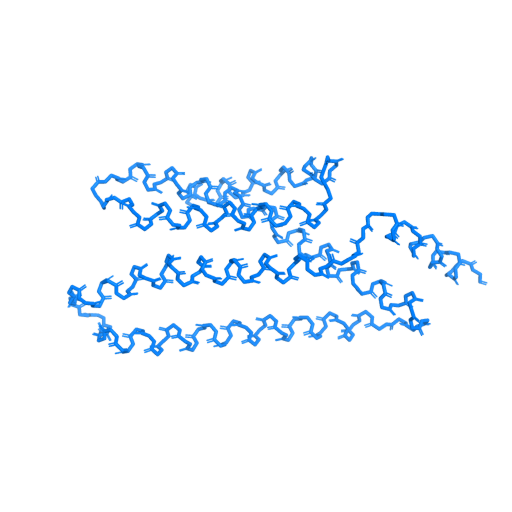47 -12.222 1.00 84.19 121 PHE A N 1
ATOM 908 C CA . PHE A 1 121 ? 24.937 -5.191 -11.735 1.00 84.19 121 PHE A CA 1
ATOM 909 C C . PHE A 1 121 ? 26.279 -5.114 -10.994 1.00 84.19 121 PHE A C 1
ATOM 911 O O . PHE A 1 121 ? 26.497 -5.838 -10.022 1.00 84.19 121 PHE A O 1
ATOM 918 N N . ILE A 1 122 ? 27.154 -4.202 -11.423 1.00 82.25 122 ILE A N 1
ATOM 919 C CA . ILE A 1 122 ? 28.450 -3.936 -10.782 1.00 82.25 122 ILE A CA 1
ATOM 920 C C . ILE A 1 122 ? 28.453 -2.486 -10.313 1.00 82.25 122 ILE A C 1
ATOM 922 O O . ILE A 1 122 ? 28.361 -1.573 -11.126 1.00 82.25 122 ILE A O 1
ATOM 926 N N . ALA A 1 123 ? 28.540 -2.243 -9.007 1.00 80.38 123 ALA A N 1
ATOM 927 C CA . ALA A 1 123 ? 28.505 -0.879 -8.485 1.00 80.38 123 ALA A CA 1
ATOM 928 C C . ALA A 1 123 ? 29.687 -0.040 -9.010 1.00 80.38 123 ALA A C 1
ATOM 930 O O . ALA A 1 123 ? 30.801 -0.539 -9.116 1.00 80.38 123 ALA A O 1
ATOM 931 N N . ASN A 1 124 ? 29.439 1.245 -9.280 1.00 80.50 124 ASN A N 1
ATOM 932 C CA . ASN A 1 124 ? 30.431 2.231 -9.741 1.00 80.50 124 ASN A CA 1
ATOM 933 C C . ASN A 1 124 ? 31.081 1.967 -11.113 1.00 80.50 124 ASN A C 1
ATOM 935 O O . ASN A 1 124 ? 32.021 2.669 -11.471 1.00 80.50 124 ASN A O 1
ATOM 939 N N . GLU A 1 125 ? 30.554 1.030 -11.901 1.00 85.00 125 GLU A N 1
ATOM 940 C CA . GLU A 1 125 ? 30.999 0.761 -13.274 1.00 85.00 125 GLU A CA 1
ATOM 941 C C . GLU A 1 125 ? 29.951 1.186 -14.315 1.00 85.00 125 GLU A C 1
ATOM 943 O O . GLU A 1 125 ? 28.770 1.397 -14.000 1.00 85.00 125 GLU A O 1
ATOM 948 N N . ILE A 1 126 ? 30.366 1.295 -15.583 1.00 81.38 126 ILE A N 1
ATOM 949 C CA . ILE A 1 126 ? 29.423 1.482 -16.695 1.00 81.38 126 ILE A CA 1
ATOM 950 C C . ILE A 1 126 ? 28.589 0.205 -16.832 1.00 81.38 126 ILE A C 1
ATOM 952 O O . ILE A 1 126 ? 29.100 -0.876 -17.113 1.00 81.38 126 ILE A O 1
ATOM 956 N N . GLN A 1 127 ? 27.280 0.339 -16.629 1.00 80.62 127 GLN A N 1
ATOM 957 C CA . GLN A 1 127 ? 26.360 -0.793 -16.638 1.00 80.62 127 GLN A CA 1
ATOM 958 C C . GLN A 1 127 ? 26.166 -1.356 -18.045 1.00 80.62 127 GLN A C 1
ATOM 960 O O . GLN A 1 127 ? 25.962 -0.614 -19.008 1.00 80.62 127 GLN A O 1
ATOM 965 N N . THR A 1 128 ? 26.148 -2.684 -18.150 1.00 85.62 128 THR A N 1
ATOM 966 C CA . THR A 1 128 ? 25.802 -3.363 -19.403 1.00 85.62 128 THR A CA 1
ATOM 967 C C . THR A 1 128 ? 24.334 -3.121 -19.769 1.00 85.62 128 THR A C 1
ATOM 969 O O . THR A 1 128 ? 23.501 -2.835 -18.903 1.00 85.62 128 THR A O 1
ATOM 972 N N . ALA A 1 129 ? 23.979 -3.279 -21.049 1.00 82.81 129 ALA A N 1
ATOM 973 C CA . ALA A 1 129 ? 22.589 -3.158 -21.503 1.00 82.81 129 ALA A CA 1
ATOM 974 C C . ALA A 1 129 ? 21.633 -4.090 -20.725 1.00 82.81 129 ALA A C 1
ATOM 976 O O . ALA A 1 129 ? 20.506 -3.708 -20.408 1.00 82.81 129 ALA A O 1
ATOM 977 N N . THR A 1 130 ? 22.113 -5.277 -20.347 1.00 83.81 130 THR A N 1
ATOM 978 C CA . THR A 1 130 ? 21.432 -6.247 -19.479 1.00 83.81 130 THR A CA 1
ATOM 979 C C . THR A 1 130 ? 21.201 -5.718 -18.064 1.00 83.81 130 THR A C 1
ATOM 981 O O . THR A 1 130 ? 20.072 -5.763 -17.577 1.00 83.81 130 THR A O 1
ATOM 984 N N . SER A 1 131 ? 22.220 -5.146 -17.421 1.00 83.06 131 SER A N 1
ATOM 985 C CA . SER A 1 131 ? 22.099 -4.564 -16.076 1.00 83.06 131 SER A CA 1
ATOM 986 C C . SER A 1 131 ? 21.125 -3.382 -16.063 1.00 83.06 131 SER A C 1
ATOM 988 O O . SER A 1 131 ? 20.303 -3.250 -15.156 1.00 83.06 131 SER A O 1
ATOM 990 N N . LEU A 1 132 ? 21.147 -2.558 -17.114 1.00 81.81 132 LEU A N 1
ATOM 991 C CA . LEU A 1 132 ? 20.251 -1.411 -17.263 1.00 81.81 132 LEU A CA 1
ATOM 992 C C . LEU A 1 132 ? 18.787 -1.839 -17.469 1.00 81.81 132 LEU A C 1
ATOM 994 O O . LEU A 1 132 ? 17.876 -1.223 -16.912 1.00 81.81 132 LEU A O 1
ATOM 998 N N . ALA A 1 133 ? 18.554 -2.919 -18.220 1.00 81.00 133 ALA A N 1
ATOM 999 C CA . ALA A 1 133 ? 17.232 -3.530 -18.356 1.00 81.00 133 ALA A CA 1
ATOM 1000 C C . ALA A 1 133 ? 16.726 -4.101 -17.020 1.00 81.00 133 ALA A C 1
ATOM 1002 O O . ALA A 1 133 ? 15.565 -3.882 -16.668 1.00 81.00 133 ALA A O 1
ATOM 1003 N N . GLY A 1 134 ? 17.601 -4.752 -16.244 1.00 82.25 134 GLY A N 1
ATOM 1004 C CA . GLY A 1 134 ? 17.292 -5.247 -14.899 1.00 82.25 134 GLY A CA 1
ATOM 1005 C C . GLY A 1 134 ? 16.868 -4.133 -13.940 1.00 82.25 134 GLY A C 1
ATOM 1006 O O . GLY A 1 134 ? 15.845 -4.250 -13.264 1.00 82.25 134 GLY A O 1
ATOM 1007 N N . ILE A 1 135 ? 17.584 -3.003 -13.944 1.00 83.56 135 ILE A N 1
ATOM 1008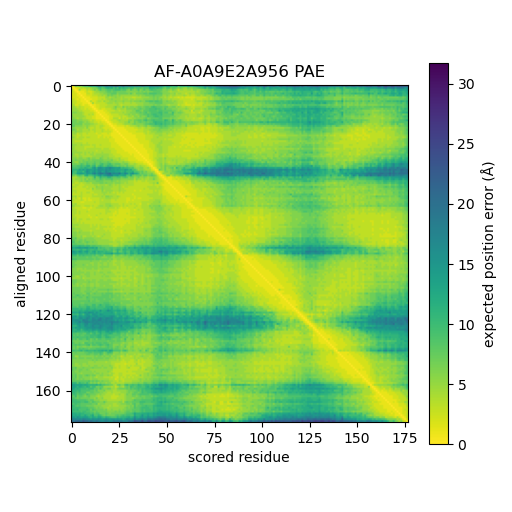 C CA . ILE A 1 135 ? 17.217 -1.815 -13.155 1.00 83.56 135 ILE A CA 1
ATOM 1009 C C . ILE A 1 135 ? 15.835 -1.298 -13.575 1.00 83.56 135 ILE A C 1
ATOM 1011 O O . ILE A 1 135 ? 14.970 -1.089 -12.726 1.00 83.56 135 ILE A O 1
ATOM 1015 N N . ARG A 1 136 ? 15.580 -1.135 -14.879 1.00 80.62 136 ARG A N 1
ATOM 1016 C CA . ARG A 1 136 ? 14.268 -0.671 -15.369 1.00 80.62 136 ARG A CA 1
ATOM 1017 C C . ARG A 1 136 ? 13.136 -1.603 -14.945 1.00 80.62 136 ARG A C 1
ATOM 1019 O O . ARG A 1 136 ? 12.087 -1.121 -14.525 1.00 80.62 136 ARG A O 1
ATOM 1026 N N . PHE A 1 137 ? 13.350 -2.914 -15.008 1.00 81.50 137 PHE A N 1
ATOM 1027 C CA . PHE A 1 137 ? 12.381 -3.917 -14.569 1.00 81.50 137 PHE A CA 1
ATOM 1028 C C . PHE A 1 137 ? 12.084 -3.819 -13.060 1.00 81.50 137 PHE A C 1
ATOM 1030 O O . PHE A 1 137 ? 10.921 -3.858 -12.655 1.00 81.50 137 PHE A O 1
ATOM 1037 N N . MET A 1 138 ? 13.114 -3.607 -12.234 1.00 82.56 138 MET A N 1
ATOM 1038 C CA . MET A 1 138 ? 12.983 -3.417 -10.782 1.00 82.56 138 MET A CA 1
ATOM 1039 C C . MET A 1 138 ? 12.237 -2.147 -10.387 1.00 82.56 138 MET A C 1
ATOM 1041 O O . MET A 1 138 ? 11.525 -2.155 -9.388 1.00 82.56 138 MET A O 1
ATOM 1045 N N . PHE A 1 139 ? 12.361 -1.073 -11.161 1.00 77.62 139 PHE A N 1
ATOM 1046 C CA . PHE A 1 139 ? 11.672 0.186 -10.869 1.00 77.62 139 PHE A CA 1
ATOM 1047 C C . PHE A 1 139 ? 10.248 0.268 -11.428 1.00 77.62 139 PHE A C 1
ATOM 1049 O O . PHE A 1 139 ? 9.514 1.174 -11.047 1.00 77.62 139 PHE A O 1
ATOM 1056 N N . SER A 1 140 ? 9.838 -0.653 -12.303 1.00 79.50 140 SER A N 1
ATOM 1057 C CA . SER A 1 140 ? 8.534 -0.584 -12.976 1.00 79.50 140 SER A CA 1
ATOM 1058 C C . SER A 1 140 ? 7.692 -1.841 -12.776 1.00 79.50 140 SER A C 1
ATOM 1060 O O . SER A 1 140 ? 6.703 -1.818 -12.046 1.00 79.50 140 SER A O 1
ATOM 1062 N N . VAL A 1 141 ? 8.093 -2.954 -13.391 1.00 81.19 141 VAL A N 1
ATOM 1063 C CA . VAL A 1 141 ? 7.305 -4.186 -13.456 1.00 81.19 141 VAL A CA 1
ATOM 1064 C C . VAL A 1 141 ? 7.159 -4.818 -12.080 1.00 81.19 141 VAL A C 1
ATOM 1066 O O . VAL A 1 141 ? 6.053 -5.193 -11.700 1.00 81.19 141 VAL A O 1
ATOM 1069 N N . MET A 1 142 ? 8.242 -4.905 -11.303 1.00 84.31 142 MET A N 1
ATOM 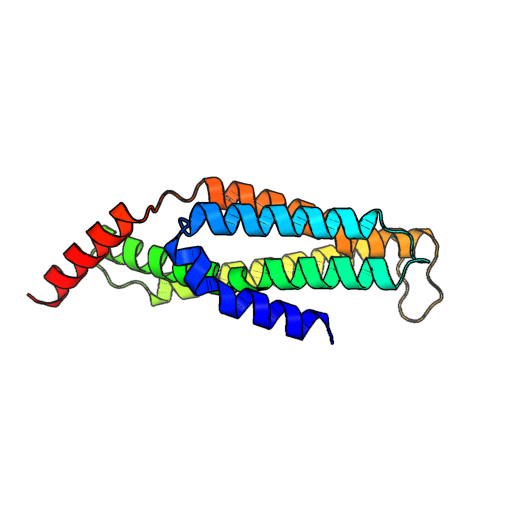1070 C CA . MET A 1 142 ? 8.173 -5.523 -9.977 1.00 84.31 142 MET A CA 1
ATOM 1071 C C . MET A 1 142 ? 7.221 -4.761 -9.027 1.00 84.31 142 MET A C 1
ATOM 1073 O O . MET A 1 142 ? 6.306 -5.395 -8.496 1.00 84.31 142 MET A O 1
ATOM 1077 N N . PRO A 1 143 ? 7.339 -3.429 -8.843 1.00 83.69 143 PRO A N 1
ATOM 1078 C CA . PRO A 1 143 ? 6.373 -2.657 -8.065 1.00 83.69 143 PRO A CA 1
ATOM 1079 C C . PRO A 1 143 ? 4.944 -2.751 -8.605 1.00 83.69 143 PRO A C 1
ATOM 1081 O O . PRO A 1 143 ? 4.013 -2.843 -7.810 1.00 83.69 143 PRO A O 1
ATOM 1084 N N . ALA A 1 144 ? 4.754 -2.775 -9.929 1.00 84.19 144 ALA A N 1
ATOM 1085 C CA . ALA A 1 144 ? 3.427 -2.902 -10.530 1.00 84.19 144 ALA A CA 1
ATOM 1086 C C . ALA A 1 144 ? 2.766 -4.250 -10.195 1.00 84.19 144 ALA A C 1
ATOM 1088 O O . ALA A 1 144 ? 1.604 -4.280 -9.794 1.00 84.19 144 ALA A O 1
ATOM 1089 N N . VAL A 1 145 ? 3.504 -5.362 -10.283 1.00 86.94 145 VAL A N 1
ATOM 1090 C CA . VAL A 1 145 ? 2.998 -6.694 -9.905 1.00 86.94 145 VAL A CA 1
ATOM 1091 C C . VAL A 1 145 ? 2.654 -6.743 -8.417 1.00 86.94 145 VAL A C 1
ATOM 1093 O O . VAL A 1 145 ? 1.575 -7.208 -8.050 1.00 86.94 145 VAL A O 1
ATOM 1096 N N . LEU A 1 146 ? 3.528 -6.216 -7.554 1.00 88.00 146 LEU A N 1
ATOM 1097 C CA . LEU A 1 146 ? 3.271 -6.152 -6.113 1.00 88.00 146 LEU A CA 1
ATOM 1098 C C . LEU A 1 146 ? 2.058 -5.270 -5.780 1.00 88.00 146 LEU A C 1
ATOM 1100 O O . LEU A 1 146 ? 1.271 -5.628 -4.907 1.00 88.00 146 LEU A O 1
ATOM 1104 N N . ALA A 1 147 ? 1.863 -4.161 -6.496 1.00 86.06 147 ALA A N 1
ATOM 1105 C CA . ALA A 1 147 ? 0.693 -3.300 -6.345 1.00 86.06 147 ALA A CA 1
ATOM 1106 C C . ALA A 1 147 ? -0.604 -4.027 -6.734 1.00 86.06 147 ALA A C 1
ATOM 1108 O O . ALA A 1 147 ? -1.591 -3.943 -6.006 1.00 86.06 147 ALA A O 1
ATOM 1109 N N . VAL A 1 148 ? -0.602 -4.801 -7.825 1.00 87.44 148 VAL A N 1
ATOM 1110 C CA . VAL A 1 148 ? -1.760 -5.619 -8.226 1.00 87.44 148 VAL A CA 1
ATOM 1111 C C . VAL A 1 148 ? -2.066 -6.695 -7.181 1.00 87.44 148 VAL A C 1
ATOM 1113 O O . VAL A 1 148 ? -3.220 -6.846 -6.785 1.00 87.44 148 VAL A O 1
ATOM 1116 N N . LEU A 1 149 ? -1.050 -7.398 -6.670 1.00 88.88 149 LEU A N 1
ATOM 1117 C CA . LEU A 1 149 ? -1.229 -8.371 -5.582 1.00 88.88 149 LEU A CA 1
ATOM 1118 C C . LEU A 1 149 ? -1.770 -7.711 -4.303 1.00 88.88 149 LEU A C 1
ATOM 1120 O O . LEU A 1 149 ? -2.631 -8.278 -3.623 1.00 88.88 149 LEU A O 1
ATOM 1124 N N . GLY A 1 150 ? -1.317 -6.493 -4.000 1.00 86.12 150 GLY A N 1
ATOM 1125 C CA . GLY A 1 150 ? -1.849 -5.671 -2.915 1.00 86.12 150 GLY A CA 1
ATOM 1126 C C . GLY A 1 150 ? -3.325 -5.322 -3.121 1.00 86.12 150 GLY A C 1
ATOM 1127 O O . GLY A 1 150 ? -4.131 -5.531 -2.218 1.00 86.12 150 GLY A O 1
ATOM 1128 N N . ALA A 1 151 ? -3.708 -4.881 -4.320 1.00 86.69 151 ALA A N 1
ATOM 1129 C CA . ALA A 1 151 ? -5.099 -4.580 -4.664 1.00 86.69 151 ALA A CA 1
ATOM 1130 C C . ALA A 1 151 ? -6.011 -5.815 -4.541 1.00 86.69 151 ALA A C 1
ATOM 1132 O O . ALA A 1 151 ? -7.107 -5.717 -3.988 1.00 86.69 151 ALA A O 1
ATOM 1133 N N . VAL A 1 152 ? -5.544 -6.991 -4.976 1.00 89.38 152 VAL A N 1
ATOM 1134 C CA . VAL A 1 152 ? -6.258 -8.268 -4.790 1.00 89.38 152 VAL A CA 1
ATOM 1135 C C . VAL A 1 152 ? -6.394 -8.612 -3.306 1.00 89.38 152 VAL A C 1
ATOM 1137 O O . VAL A 1 152 ? -7.451 -9.057 -2.873 1.00 89.38 152 VAL A O 1
ATOM 1140 N N . SER A 1 153 ? -5.366 -8.359 -2.497 1.00 87.50 153 SER A N 1
ATOM 1141 C CA . SER A 1 153 ? -5.431 -8.586 -1.048 1.00 87.50 153 SER A CA 1
ATOM 1142 C C . SER A 1 153 ? -6.458 -7.666 -0.374 1.00 87.50 153 SER A C 1
ATOM 1144 O O . SER A 1 153 ? -7.257 -8.123 0.442 1.00 87.50 153 SER A O 1
ATOM 1146 N N . ILE A 1 154 ? -6.507 -6.388 -0.768 1.00 86.94 154 ILE A N 1
ATOM 1147 C CA . ILE A 1 154 ? -7.501 -5.413 -0.283 1.00 86.94 154 ILE A CA 1
ATOM 1148 C C . ILE A 1 154 ? -8.914 -5.786 -0.744 1.00 86.94 154 ILE A C 1
ATOM 1150 O O . ILE A 1 154 ? -9.885 -5.511 -0.043 1.00 86.94 154 ILE A O 1
ATOM 1154 N N . PHE A 1 155 ? -9.070 -6.471 -1.878 1.00 85.00 155 PHE A N 1
ATOM 1155 C CA . PHE A 1 155 ? -10.378 -6.959 -2.309 1.00 85.00 155 PHE A CA 1
ATOM 1156 C C . PHE A 1 155 ? -11.021 -7.907 -1.278 1.00 85.00 155 PHE A C 1
ATOM 1158 O O . PHE A 1 155 ? -12.243 -7.895 -1.131 1.00 85.00 155 PHE A O 1
ATOM 1165 N N . PHE A 1 156 ? -10.235 -8.661 -0.505 1.00 86.12 156 PHE A N 1
ATOM 1166 C CA . PHE A 1 156 ? -10.748 -9.511 0.579 1.00 86.12 156 PHE A CA 1
ATOM 1167 C C . PHE A 1 156 ? -11.078 -8.752 1.873 1.00 86.12 156 PHE A C 1
ATOM 1169 O O . PHE A 1 156 ? -11.625 -9.346 2.804 1.00 86.12 156 PHE A O 1
ATOM 1176 N N . TYR A 1 157 ? -10.791 -7.451 1.946 1.00 84.81 157 TYR A N 1
ATOM 1177 C CA . TYR A 1 157 ? -11.232 -6.597 3.044 1.00 84.81 157 TYR A CA 1
ATOM 1178 C C . TYR A 1 157 ? -12.760 -6.465 3.006 1.00 84.81 157 TYR A C 1
ATOM 1180 O O . TYR A 1 157 ? -13.320 -6.064 1.987 1.00 84.81 157 TYR A O 1
ATOM 1188 N N . ARG A 1 158 ? -13.437 -6.836 4.097 1.00 79.12 158 ARG A N 1
ATOM 1189 C CA . ARG A 1 158 ? -14.911 -6.876 4.200 1.00 79.12 158 ARG A CA 1
ATOM 1190 C C . ARG A 1 158 ? -15.487 -5.892 5.221 1.00 79.12 158 ARG A C 1
ATOM 1192 O O . ARG A 1 158 ? -16.659 -6.000 5.545 1.00 79.12 158 ARG A O 1
ATOM 1199 N N . ILE A 1 159 ? -14.675 -4.979 5.752 1.00 82.62 159 ILE A N 1
ATOM 1200 C CA . ILE A 1 159 ? -15.156 -3.958 6.685 1.00 82.62 159 ILE A CA 1
ATOM 1201 C C . ILE A 1 159 ? -15.708 -2.802 5.843 1.00 82.62 159 ILE A C 1
ATOM 1203 O O . ILE A 1 159 ? -14.949 -2.111 5.159 1.00 82.62 159 ILE A O 1
ATOM 1207 N N . ASP A 1 160 ? -17.029 -2.652 5.839 1.00 84.31 160 ASP A N 1
ATOM 1208 C CA . ASP A 1 160 ? -17.741 -1.549 5.191 1.00 84.31 160 ASP A CA 1
ATOM 1209 C C . ASP A 1 160 ? -18.051 -0.423 6.191 1.00 84.31 160 ASP A C 1
ATOM 1211 O O . ASP A 1 160 ? -17.833 -0.543 7.400 1.00 84.31 160 ASP A O 1
ATOM 1215 N N . SER A 1 161 ? -18.532 0.712 5.680 1.00 82.88 161 SER A N 1
ATOM 1216 C CA . SER A 1 161 ? -18.841 1.881 6.510 1.00 82.88 161 SER A CA 1
ATOM 1217 C C . SER A 1 161 ? -19.955 1.627 7.529 1.00 82.88 161 SER A C 1
ATOM 1219 O O . SER A 1 161 ? -19.944 2.245 8.593 1.00 82.88 161 SER A O 1
ATOM 1221 N N . ASP A 1 162 ? -20.888 0.721 7.238 1.00 85.00 162 ASP A N 1
ATOM 1222 C CA . ASP A 1 162 ? -21.985 0.383 8.148 1.00 85.00 162 ASP A CA 1
ATOM 1223 C C . ASP A 1 162 ? -21.501 -0.499 9.304 1.00 85.00 162 ASP A C 1
ATOM 1225 O O . ASP A 1 162 ? -21.830 -0.232 10.460 1.00 85.00 162 ASP A O 1
ATOM 1229 N N . THR A 1 163 ? -20.632 -1.474 9.024 1.00 87.12 163 THR A N 1
ATOM 1230 C CA . THR A 1 163 ?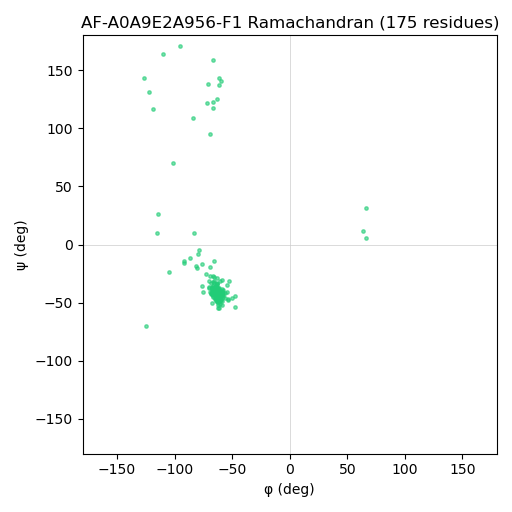 -19.959 -2.295 10.039 1.00 87.12 163 THR A CA 1
ATOM 1231 C C . THR A 1 163 ? -19.123 -1.419 10.967 1.00 87.12 163 THR A C 1
ATOM 1233 O O . THR A 1 163 ? -19.159 -1.627 12.178 1.00 87.12 163 THR A O 1
ATOM 1236 N N . ILE A 1 164 ? -18.413 -0.420 10.421 1.00 88.88 164 ILE A N 1
ATOM 1237 C CA . ILE A 1 164 ? -17.650 0.555 11.220 1.00 88.88 164 ILE A CA 1
ATOM 1238 C C . ILE A 1 164 ? -18.562 1.296 12.190 1.00 88.88 164 ILE A C 1
ATOM 1240 O O . ILE A 1 164 ? -18.318 1.282 13.394 1.00 88.88 164 ILE A O 1
ATOM 1244 N N . ARG A 1 165 ? -19.661 1.867 11.689 1.00 88.50 165 ARG A N 1
ATOM 1245 C CA . ARG A 1 165 ? -20.631 2.578 12.533 1.00 88.50 165 ARG A CA 1
ATOM 1246 C C . ARG A 1 165 ? -21.208 1.685 13.624 1.00 88.50 165 ARG A C 1
ATOM 1248 O O . ARG A 1 165 ? -21.373 2.148 14.749 1.00 88.50 165 ARG A O 1
ATOM 1255 N N . GLN A 1 166 ? -21.498 0.425 13.304 1.00 90.19 166 GLN A N 1
ATOM 1256 C CA . GLN A 1 166 ? -22.037 -0.524 14.271 1.00 90.19 166 GLN A CA 1
ATOM 1257 C C . GLN A 1 166 ? -21.056 -0.763 15.424 1.00 90.19 166 GLN A C 1
ATOM 1259 O O . GLN A 1 166 ? -21.426 -0.586 16.585 1.00 90.19 166 GLN A O 1
ATOM 1264 N N . PHE A 1 167 ? -19.812 -1.157 15.130 1.00 89.75 167 PHE A N 1
ATOM 1265 C CA . PHE A 1 167 ? -18.876 -1.467 16.210 1.00 89.75 167 PHE A CA 1
ATOM 1266 C C . PHE A 1 167 ? -18.433 -0.219 16.978 1.00 89.75 167 PHE A C 1
ATOM 1268 O O . PHE A 1 167 ? -18.194 -0.328 18.178 1.00 89.75 167 PHE A O 1
ATOM 1275 N N . GLU A 1 168 ? -18.353 0.954 16.339 1.00 89.25 168 GLU A N 1
ATOM 1276 C CA . GLU A 1 168 ? -18.049 2.219 17.021 1.00 89.25 168 GLU A CA 1
ATOM 1277 C C . GLU A 1 168 ? -19.129 2.565 18.052 1.00 89.25 168 GLU A C 1
ATOM 1279 O O . GLU A 1 168 ? -18.801 2.884 19.196 1.00 89.25 168 GLU A O 1
ATOM 1284 N N . GLN A 1 169 ? -20.409 2.437 17.683 1.00 90.31 169 GLN A N 1
ATOM 1285 C CA . GLN A 1 169 ? -21.534 2.659 18.597 1.00 90.31 169 GLN A CA 1
ATOM 1286 C C . GLN A 1 169 ? -21.512 1.667 19.763 1.00 90.31 169 GLN A C 1
ATOM 1288 O O . GLN A 1 169 ? -21.536 2.078 20.923 1.00 90.31 169 GLN A O 1
ATOM 1293 N N . GLU A 1 170 ? -21.392 0.369 19.475 1.00 89.44 170 GLU A N 1
ATOM 1294 C CA . GLU A 1 170 ? -21.379 -0.667 20.514 1.00 89.44 170 GLU A CA 1
ATOM 1295 C C . GLU A 1 170 ? -20.165 -0.549 21.455 1.00 89.44 170 GLU A C 1
ATOM 1297 O O . GLU A 1 170 ? -20.276 -0.809 22.655 1.00 89.44 170 GLU A O 1
ATOM 1302 N N . LEU A 1 171 ? -18.989 -0.168 20.944 1.00 87.69 171 LEU A N 1
ATOM 1303 C CA . LEU A 1 171 ? -17.804 0.078 21.774 1.00 87.69 171 LEU A CA 1
ATOM 1304 C C . LEU A 1 171 ? -17.989 1.310 22.660 1.00 87.69 171 LEU A C 1
ATOM 1306 O O . LEU A 1 171 ? -17.644 1.261 23.841 1.00 87.69 171 LEU A O 1
ATOM 1310 N N . GLN A 1 172 ? -18.561 2.387 22.118 1.00 88.75 172 GLN A N 1
ATOM 1311 C CA . GLN A 1 172 ? -18.827 3.605 22.875 1.00 88.75 172 GLN A CA 1
ATOM 1312 C C . GLN A 1 172 ? -19.817 3.351 24.018 1.00 88.75 172 GLN A C 1
ATOM 1314 O O . GLN A 1 172 ? -19.573 3.800 25.139 1.00 88.75 172 GLN A O 1
ATOM 1319 N N . GLU A 1 173 ? -20.874 2.572 23.774 1.00 88.62 173 GLU A N 1
ATOM 1320 C CA . GLU A 1 173 ? -21.811 2.135 24.814 1.00 88.62 173 GLU A CA 1
ATOM 1321 C C . GLU A 1 173 ? -21.091 1.347 25.919 1.00 88.62 173 GLU A C 1
ATOM 1323 O O . GLU A 1 173 ? -21.220 1.687 27.097 1.00 88.62 173 GLU A O 1
ATOM 1328 N N . ARG A 1 174 ? -20.257 0.361 25.555 1.00 86.75 174 ARG A N 1
ATOM 1329 C CA . ARG A 1 174 ? -19.487 -0.460 26.513 1.00 86.75 174 ARG A CA 1
ATOM 1330 C C . ARG A 1 174 ? -18.483 0.338 27.340 1.00 86.75 174 ARG A C 1
ATOM 1332 O O . ARG A 1 174 ? -18.209 -0.048 28.468 1.00 86.75 174 ARG A O 1
ATOM 1339 N N . HIS A 1 175 ? -17.890 1.394 26.785 1.00 82.75 175 HIS A N 1
ATOM 1340 C CA . HIS A 1 175 ? -16.943 2.250 27.515 1.00 82.75 175 HIS A CA 1
ATOM 1341 C C . HIS A 1 175 ? -17.646 3.292 28.397 1.00 82.75 175 HIS A C 1
ATOM 1343 O O . HIS A 1 175 ? -17.006 3.857 29.282 1.00 82.75 175 HIS A O 1
ATOM 1349 N N . SER A 1 176 ? -18.930 3.567 28.146 1.00 80.00 176 SER A N 1
ATOM 1350 C CA . SER A 1 176 ? -19.738 4.532 28.907 1.00 80.00 176 SER A CA 1
ATOM 1351 C C . SER A 1 176 ? -20.509 3.935 30.094 1.00 80.00 176 SER A C 1
ATOM 1353 O O . SER A 1 176 ? -20.998 4.702 30.926 1.00 80.00 176 SER A O 1
ATOM 1355 N N . ALA A 1 177 ? -20.616 2.604 30.165 1.00 61.66 177 ALA A N 1
ATOM 1356 C CA . ALA A 1 177 ? -21.245 1.844 31.251 1.00 61.66 177 ALA A CA 1
ATOM 1357 C C . ALA A 1 177 ? -20.231 1.442 32.334 1.00 61.66 177 ALA A C 1
ATOM 1359 O O . ALA A 1 177 ? -20.624 1.446 33.523 1.00 61.66 177 ALA A O 1
#